Protein AF-C9SQG5-F1 (afdb_monomer_lite)

pLDDT: mean 79.94, std 14.92, range [26.66, 96.31]

Secondary structure (DSSP, 8-state):
-----SEEEEEEESSS--GGG-EEEEEEPPP--STT-EEEEEEEEEE-HHHHHHHH--SSS----PSSEE---EEEEEEEEE-TT-TT--TT-EEEE------STT----TT-HHHHHHHHHHIIIIIS--S--EEEE-GGGHHHHHHHSTTT-SEEEETTTS-HHHHSPTT-BSEEEE--GGGHHHHGGGB-TTT-EEEESSSPPPHHHHHHHH-TTTS-HHHHHHHHHHHHHHHHHTTT---EEEE----TT-HHHHHHHHHHHHTTS----EEEEETT-HHHHHHHHHHHHHT-S--SEEEEE---

Foldseek 3Di:
DPPDDQWAWFFWLQAQDALVRIDTDIDGQDDPPDAQDFDWDFQKFFAFLVQRDVSNDDPVADDPDDPRGGGGQWTKTFTPGHDHNNPVDDGRDIDTGHNPDDPLQDPDDDPFRPLQPVQQVLLCCCLPVNPPAAEEEDAPVCVVVCCVSVNPSHPHYHHVVVDQPLVVQDFQQAQEDEAEDPVCCLSCLRNHNQERHEYEYQDALAQLVVCCQNRNPVNCDPVNNVVSNVSVVVVCVSSPPGNYHYDYDDDDPPPPVVVVVVVVCVVVVSGDFDEDEDEPVCSVVSSVVSVCNNVSHDDRTIYMYRRHD

Sequence (309 aa):
MADIPTTKRALVAPRFCGPRDFEIADRPLPAMTRPGHVLIRVHACALMAGDCVRARGTPIIRLKVDFPMELGGEGAGIIVAIGSGGQEFQEERMLLLKPTNFELEDAASLPGRFSGLGGIAIQMAKNVFGAGKIISTVSTGKMPLVEKFLPGLVDQLVDYQTEDVSKVVPQHSVDFMFNPQMTTLNAGIPLLHPQTGVLVSLAGIPTSKLAKLMLGPKMVPFWLGWIFDLGQCWYSFLLRGTKIQYEFVSGDPGDREALEKTGEMIAMGKIRAIIRTVNLSDAEGVRAECEKVAAIKGGFGRLVVRVVE

InterPro domains:
  IPR011032 GroES-like superfamily [SSF50129] (6-127)
  IPR013154 Alcohol dehydrogenase-like, N-terminal [PF08240] (35-96)
  IPR020843 Enoylreductase domain [SM00829] (18-305)
  IPR036291 NAD(P)-binding domain superfamily [SSF51735] (114-275)
  IPR050700 YIM1 and Zinc-containing Alcohol Dehydrogenase Families [PTHR11695] (116-307)

Structure (mmCIF, N/CA/C/O backbone):
data_AF-C9SQG5-F1
#
_entry.id   AF-C9SQG5-F1
#
loop_
_atom_site.group_PDB
_atom_site.id
_atom_site.type_symbol
_atom_site.label_atom_id
_atom_site.label_alt_id
_atom_site.label_comp_id
_atom_site.label_asym_id
_atom_site.label_entity_id
_atom_site.label_seq_id
_atom_site.pdbx_PDB_ins_code
_atom_site.Cartn_x
_atom_site.Cartn_y
_atom_site.Cartn_z
_atom_site.occupancy
_atom_site.B_iso_or_equiv
_atom_site.auth_seq_id
_atom_site.auth_comp_id
_atom_site.auth_asym_id
_atom_site.auth_atom_id
_atom_site.pdbx_PDB_model_num
ATOM 1 N N . MET A 1 1 ? 9.328 -22.608 -27.454 1.00 49.25 1 MET A N 1
ATOM 2 C CA . MET A 1 1 ? 10.034 -21.583 -26.661 1.00 49.25 1 MET A CA 1
ATOM 3 C C . MET A 1 1 ? 9.832 -20.263 -27.366 1.00 49.25 1 MET A C 1
ATOM 5 O O . MET A 1 1 ? 10.252 -20.144 -28.511 1.00 49.25 1 MET A O 1
ATOM 9 N N . ALA A 1 2 ? 9.093 -19.339 -26.754 1.00 54.38 2 ALA A N 1
ATOM 10 C CA . ALA A 1 2 ? 8.968 -17.986 -27.283 1.00 54.38 2 ALA A CA 1
ATOM 11 C C . ALA A 1 2 ? 10.369 -17.383 -27.465 1.00 54.38 2 ALA A C 1
ATOM 13 O O . ALA A 1 2 ? 11.253 -17.663 -26.659 1.00 54.38 2 ALA A O 1
ATOM 14 N N . ASP A 1 3 ? 10.573 -16.585 -28.510 1.00 74.94 3 ASP A N 1
ATOM 15 C CA . ASP A 1 3 ? 11.827 -15.861 -28.709 1.00 74.94 3 ASP A CA 1
ATOM 16 C C . ASP A 1 3 ? 11.966 -14.823 -27.582 1.00 74.94 3 ASP A C 1
ATOM 18 O O . ASP A 1 3 ? 11.238 -13.825 -27.529 1.00 74.94 3 ASP A O 1
ATOM 22 N N . ILE A 1 4 ? 12.780 -15.142 -26.574 1.00 83.00 4 ILE A N 1
ATOM 23 C CA . ILE A 1 4 ? 12.975 -14.287 -25.403 1.00 83.00 4 ILE A CA 1
ATOM 24 C C . ILE A 1 4 ? 13.998 -13.215 -25.801 1.00 83.00 4 ILE A C 1
ATOM 26 O O . ILE A 1 4 ? 15.123 -13.569 -26.158 1.00 83.00 4 ILE A O 1
ATOM 30 N N . PRO A 1 5 ? 13.653 -11.916 -25.726 1.00 87.00 5 PRO A N 1
ATOM 31 C CA . PRO A 1 5 ? 14.569 -10.852 -26.124 1.00 87.00 5 PRO A CA 1
ATOM 32 C C . PRO A 1 5 ? 15.805 -10.824 -25.221 1.00 87.00 5 PRO A C 1
ATOM 34 O O . PRO A 1 5 ? 15.766 -11.266 -24.080 1.00 87.00 5 PRO A O 1
ATOM 37 N N . THR A 1 6 ? 16.908 -10.251 -25.692 1.00 87.88 6 THR A N 1
ATOM 38 C CA . THR A 1 6 ? 18.133 -10.113 -24.881 1.00 87.88 6 THR A CA 1
ATOM 39 C C . THR A 1 6 ? 18.066 -8.949 -23.885 1.00 87.88 6 THR A C 1
ATOM 41 O O . THR A 1 6 ? 18.821 -8.914 -22.908 1.00 87.88 6 THR A O 1
ATOM 44 N N . THR A 1 7 ? 17.137 -8.013 -24.093 1.00 91.75 7 THR A N 1
ATOM 45 C CA . THR A 1 7 ? 16.919 -6.826 -23.259 1.00 91.75 7 THR A CA 1
ATOM 46 C C . THR A 1 7 ? 15.450 -6.674 -22.852 1.00 91.75 7 THR A C 1
ATOM 48 O O . THR A 1 7 ? 14.544 -7.285 -23.421 1.00 91.75 7 THR A O 1
ATOM 51 N N . LYS A 1 8 ? 15.210 -5.845 -21.834 1.00 91.81 8 LYS A N 1
ATOM 52 C CA . LYS A 1 8 ? 13.893 -5.405 -21.363 1.00 91.81 8 LYS A CA 1
ATOM 53 C C . LYS A 1 8 ? 13.877 -3.891 -21.197 1.00 91.81 8 LYS A C 1
ATOM 55 O O . LYS A 1 8 ? 14.889 -3.310 -20.821 1.00 91.81 8 LYS A O 1
ATOM 60 N N . ARG A 1 9 ? 12.710 -3.271 -21.354 1.00 92.25 9 ARG A N 1
ATOM 61 C CA . ARG A 1 9 ? 12.491 -1.886 -20.915 1.00 92.25 9 ARG A CA 1
ATOM 62 C C . ARG A 1 9 ? 12.078 -1.866 -19.451 1.00 92.25 9 ARG A C 1
ATOM 64 O O . ARG A 1 9 ? 11.216 -2.644 -19.046 1.00 92.25 9 ARG A O 1
ATOM 71 N N . ALA A 1 10 ? 12.670 -0.972 -18.671 1.00 92.75 10 ALA A N 1
ATOM 72 C CA . ALA A 1 10 ? 12.352 -0.800 -17.259 1.00 92.75 10 ALA A CA 1
ATOM 73 C C . ALA A 1 10 ? 12.297 0.682 -16.889 1.00 92.75 10 ALA A C 1
ATOM 75 O O . ALA A 1 10 ? 13.054 1.489 -17.427 1.00 92.75 10 ALA A O 1
ATOM 76 N N . LEU A 1 11 ? 11.428 1.018 -15.934 1.00 94.75 11 LEU A N 1
ATOM 77 C CA . LEU A 1 11 ? 11.513 2.291 -15.230 1.00 94.75 11 LEU A CA 1
ATOM 78 C C . LEU A 1 11 ? 12.674 2.216 -14.236 1.00 94.75 11 LEU A C 1
ATOM 80 O O . LEU A 1 11 ? 12.730 1.305 -13.404 1.00 94.75 11 LEU A O 1
ATOM 84 N N . VAL A 1 12 ? 13.584 3.178 -14.312 1.00 95.12 12 VAL A N 1
ATOM 85 C CA . VAL A 1 12 ? 14.794 3.215 -13.502 1.00 95.12 12 VAL A CA 1
ATOM 86 C C . VAL A 1 12 ? 15.009 4.572 -12.846 1.00 95.12 12 VAL A C 1
ATOM 88 O O . VAL A 1 12 ? 14.640 5.616 -13.380 1.00 95.12 12 VAL A O 1
ATOM 91 N N . ALA A 1 13 ? 15.659 4.556 -11.688 1.00 95.44 13 ALA A N 1
ATOM 92 C CA . ALA A 1 13 ? 16.313 5.724 -11.119 1.00 95.44 13 ALA A CA 1
ATOM 93 C C . ALA A 1 13 ? 17.797 5.690 -11.538 1.00 95.44 13 ALA A C 1
ATOM 95 O O . ALA A 1 13 ? 18.497 4.753 -11.146 1.00 95.44 13 ALA A O 1
ATOM 96 N N . PRO A 1 14 ? 18.309 6.656 -12.324 1.00 95.31 14 PRO A N 1
ATOM 97 C CA . PRO A 1 14 ? 19.697 6.638 -12.808 1.00 95.31 14 PRO A CA 1
ATOM 98 C C . PRO A 1 14 ? 20.729 6.964 -11.717 1.00 95.31 14 PRO A C 1
ATOM 100 O O . PRO A 1 14 ? 21.907 6.649 -11.843 1.00 95.31 14 PRO A O 1
ATOM 103 N N . ARG A 1 15 ? 20.279 7.603 -10.639 1.00 93.94 15 ARG A N 1
ATOM 104 C CA . ARG A 1 15 ? 21.028 7.957 -9.428 1.00 93.94 15 ARG A CA 1
ATOM 105 C C . ARG A 1 15 ? 20.035 8.099 -8.280 1.00 93.94 15 ARG A C 1
ATOM 107 O O . ARG A 1 15 ? 18.826 7.992 -8.498 1.00 93.94 15 ARG A O 1
ATOM 114 N N . PHE A 1 16 ? 20.517 8.422 -7.082 1.00 92.62 16 PHE A N 1
ATOM 115 C CA . PHE A 1 16 ? 19.620 8.896 -6.035 1.00 92.62 16 PHE A CA 1
ATOM 116 C C . PHE A 1 16 ? 18.891 10.159 -6.517 1.00 92.62 16 PHE A C 1
ATOM 118 O O . PHE A 1 16 ? 19.514 11.184 -6.822 1.00 92.62 16 PHE A O 1
ATOM 125 N N . CYS A 1 17 ? 17.575 10.055 -6.687 1.00 92.94 17 CYS A N 1
ATOM 126 C CA . CYS A 1 17 ? 16.752 11.086 -7.302 1.00 92.94 17 CYS A CA 1
ATOM 127 C C . CYS A 1 17 ? 15.267 10.958 -6.938 1.00 92.94 17 CYS A C 1
ATOM 129 O O . CYS A 1 17 ? 14.797 9.947 -6.416 1.00 92.94 17 CYS A O 1
ATOM 131 N N . GLY A 1 18 ? 14.518 12.033 -7.185 1.00 93.56 18 GLY A N 1
ATOM 132 C CA . GLY A 1 18 ? 13.063 12.022 -7.071 1.00 93.56 18 GLY A CA 1
ATOM 133 C C . GLY A 1 18 ? 12.386 11.555 -8.365 1.00 93.56 18 GLY A C 1
ATOM 134 O O . GLY A 1 18 ? 13.041 11.482 -9.402 1.00 93.56 18 GLY A O 1
ATOM 135 N N . PRO A 1 19 ? 11.058 11.333 -8.338 1.00 94.25 19 PRO A N 1
ATOM 136 C CA . PRO A 1 19 ? 10.315 10.831 -9.492 1.00 94.25 19 PRO A CA 1
ATOM 137 C C . PRO A 1 19 ? 10.476 11.600 -10.804 1.00 94.25 19 PRO A C 1
ATOM 139 O O . PRO A 1 19 ? 10.349 10.999 -11.862 1.00 94.25 19 PRO A O 1
ATOM 142 N N . ARG A 1 20 ? 10.776 12.905 -10.755 1.00 94.81 20 ARG A N 1
ATOM 143 C CA . ARG A 1 20 ? 11.011 13.738 -11.949 1.00 94.81 20 ARG A CA 1
ATOM 144 C C . ARG A 1 20 ? 12.158 13.239 -12.822 1.00 94.81 20 ARG A C 1
ATOM 146 O O . ARG A 1 20 ? 12.096 13.388 -14.036 1.00 94.81 20 ARG A O 1
ATOM 153 N N . ASP A 1 21 ? 13.162 12.640 -12.195 1.00 96.06 21 ASP A N 1
ATOM 154 C CA . ASP A 1 21 ? 14.390 12.195 -12.848 1.00 96.06 21 ASP A CA 1
ATOM 155 C C . ASP A 1 21 ? 14.349 10.691 -13.176 1.00 96.06 21 ASP A C 1
ATOM 157 O O . ASP A 1 21 ? 15.371 10.112 -13.532 1.00 96.06 21 ASP A O 1
ATOM 161 N N . PHE A 1 22 ? 13.201 10.019 -13.014 1.00 96.31 22 PHE A N 1
ATOM 162 C CA . PHE A 1 22 ? 13.082 8.614 -13.409 1.00 96.31 22 PHE A CA 1
ATOM 163 C C . PHE A 1 22 ? 13.134 8.487 -14.927 1.00 96.31 22 PHE A C 1
ATOM 165 O O . PHE A 1 22 ? 12.612 9.329 -15.654 1.00 96.31 22 PHE A O 1
ATOM 172 N N . GLU A 1 23 ? 13.730 7.417 -15.425 1.00 96.19 23 GLU A N 1
ATOM 173 C CA . GLU A 1 23 ? 13.938 7.195 -16.853 1.00 96.19 23 GLU A CA 1
ATOM 174 C C . GLU A 1 23 ? 13.390 5.835 -17.259 1.00 96.19 23 GLU A C 1
ATOM 176 O O . GLU A 1 23 ? 13.344 4.907 -16.457 1.00 96.19 23 GLU A O 1
ATOM 181 N N . ILE A 1 24 ? 12.970 5.708 -18.514 1.00 95.25 24 ILE A N 1
ATOM 182 C CA . ILE A 1 24 ? 12.730 4.397 -19.112 1.00 95.25 24 ILE A CA 1
ATOM 183 C C . ILE A 1 24 ? 14.000 4.044 -19.865 1.00 95.25 24 ILE A C 1
ATOM 185 O O . ILE A 1 24 ? 14.403 4.779 -20.764 1.00 95.25 24 ILE A O 1
ATOM 189 N N . ALA A 1 25 ? 14.617 2.930 -19.497 1.00 94.19 25 ALA A N 1
ATOM 190 C CA . ALA A 1 25 ? 15.863 2.482 -20.095 1.00 94.19 25 ALA A CA 1
ATOM 191 C C . ALA A 1 25 ? 15.768 1.019 -20.522 1.00 94.19 25 ALA A C 1
ATOM 193 O O . ALA A 1 25 ? 15.086 0.213 -19.878 1.00 94.19 25 ALA A O 1
ATOM 194 N N . ASP A 1 26 ? 16.498 0.673 -21.580 1.00 93.94 26 ASP A N 1
ATOM 195 C CA . ASP A 1 26 ? 16.779 -0.718 -21.908 1.00 93.94 26 ASP A CA 1
ATOM 196 C C . ASP A 1 26 ? 17.787 -1.291 -20.906 1.00 93.94 26 ASP A C 1
ATOM 198 O O . ASP A 1 26 ? 18.818 -0.692 -20.584 1.00 93.94 26 ASP A O 1
ATOM 202 N N . ARG A 1 27 ? 17.471 -2.471 -20.385 1.00 92.81 27 ARG A N 1
ATOM 203 C CA . ARG A 1 27 ? 18.246 -3.210 -19.391 1.00 92.81 27 ARG A CA 1
ATOM 204 C C . ARG A 1 27 ? 18.468 -4.634 -19.883 1.00 92.81 27 ARG A C 1
ATOM 206 O O . ARG A 1 27 ? 17.595 -5.184 -20.556 1.00 92.81 27 ARG A O 1
ATOM 213 N N . PRO A 1 28 ? 19.604 -5.263 -19.553 1.00 92.38 28 PRO A N 1
ATOM 214 C CA . PRO A 1 28 ? 19.782 -6.679 -19.833 1.00 92.38 28 PRO A CA 1
ATOM 215 C C . PRO A 1 28 ? 18.728 -7.500 -19.083 1.00 92.38 28 PRO A C 1
ATOM 217 O O . PRO A 1 28 ? 18.268 -7.116 -17.999 1.00 92.38 28 PRO A O 1
ATOM 220 N N . LEU A 1 29 ? 18.348 -8.646 -19.645 1.00 89.50 29 LEU A N 1
ATOM 221 C CA . LEU A 1 29 ? 17.554 -9.602 -18.883 1.00 89.50 29 LEU A CA 1
ATOM 222 C C . LEU A 1 29 ? 18.333 -10.118 -17.661 1.00 89.50 29 LEU A C 1
ATOM 224 O O . LEU A 1 29 ? 19.551 -10.302 -17.735 1.00 89.50 29 LEU A O 1
ATOM 228 N N . PRO A 1 30 ? 17.650 -10.375 -16.532 1.00 85.56 30 PRO A N 1
ATOM 229 C CA . PRO A 1 30 ? 18.294 -10.954 -15.364 1.00 85.56 30 PRO A CA 1
ATOM 230 C C . PRO A 1 30 ? 18.764 -12.381 -15.665 1.00 85.56 30 PRO A C 1
ATOM 232 O O . PRO A 1 30 ? 18.018 -13.196 -16.209 1.00 85.56 30 PRO A O 1
ATOM 235 N N . ALA A 1 31 ? 19.996 -12.700 -15.270 1.00 83.31 31 ALA A N 1
ATOM 236 C CA . ALA A 1 31 ? 20.534 -14.045 -15.417 1.00 83.31 31 ALA A CA 1
ATOM 237 C C . ALA A 1 31 ? 19.863 -15.017 -14.426 1.00 83.31 31 ALA A C 1
ATOM 239 O O . ALA A 1 31 ? 19.796 -14.764 -13.219 1.00 83.31 31 ALA A O 1
ATOM 240 N N . MET A 1 32 ? 19.400 -16.167 -14.920 1.00 82.00 32 MET A N 1
ATOM 241 C CA . MET A 1 32 ? 18.856 -17.250 -14.091 1.00 82.00 32 MET A CA 1
ATOM 242 C C . MET A 1 32 ? 20.002 -18.059 -13.465 1.00 82.00 32 MET A C 1
ATOM 244 O O . MET A 1 32 ? 20.346 -19.139 -13.930 1.00 82.00 32 MET A O 1
ATOM 248 N N . THR A 1 33 ? 20.644 -17.502 -12.437 1.00 79.69 33 THR A N 1
ATOM 249 C CA . THR A 1 33 ? 21.875 -18.061 -11.846 1.00 79.69 33 THR A CA 1
ATOM 250 C C . THR A 1 33 ? 21.653 -19.102 -10.751 1.00 79.69 33 THR A C 1
ATOM 252 O O . THR A 1 33 ? 22.597 -19.811 -10.407 1.00 79.69 33 THR A O 1
ATOM 255 N N . ARG A 1 34 ? 20.447 -19.203 -10.176 1.00 77.44 34 ARG A N 1
ATOM 256 C CA . ARG A 1 34 ? 20.156 -20.129 -9.070 1.00 77.44 34 ARG A CA 1
ATOM 257 C C . ARG A 1 34 ? 19.016 -21.085 -9.423 1.00 77.44 34 ARG A C 1
ATOM 259 O O . ARG A 1 34 ? 18.111 -20.692 -10.166 1.00 77.44 34 ARG A O 1
ATOM 266 N N . PRO A 1 35 ? 19.022 -22.306 -8.856 1.00 78.94 35 PRO A N 1
ATOM 267 C CA . PRO A 1 35 ? 17.890 -23.209 -8.973 1.00 78.94 35 PRO A CA 1
ATOM 268 C C . PRO A 1 35 ? 16.594 -22.572 -8.456 1.00 78.94 35 PRO A C 1
ATOM 270 O O . PRO A 1 35 ? 16.611 -21.830 -7.474 1.00 78.94 35 PRO A O 1
ATOM 273 N N . GLY A 1 36 ? 15.476 -22.846 -9.127 1.00 77.06 36 GLY A N 1
ATOM 274 C CA . GLY A 1 36 ? 14.156 -22.305 -8.786 1.00 77.06 36 GLY A CA 1
ATOM 275 C C . GLY A 1 36 ? 13.900 -20.866 -9.251 1.00 77.06 36 GLY A C 1
ATOM 276 O O . GLY A 1 36 ? 12.805 -20.351 -9.035 1.00 77.06 36 GLY A O 1
ATOM 277 N N . HIS A 1 37 ? 14.860 -20.206 -9.911 1.00 83.31 37 HIS A N 1
ATOM 278 C CA . HIS A 1 37 ? 14.583 -18.942 -10.596 1.00 83.31 37 HIS A CA 1
ATOM 279 C C . HIS A 1 37 ? 13.585 -19.155 -11.740 1.00 83.31 37 HIS A C 1
ATOM 281 O O . HIS A 1 37 ? 13.682 -20.121 -12.493 1.00 83.31 37 HIS A O 1
ATOM 287 N N . VAL A 1 38 ? 12.667 -18.208 -11.906 1.00 83.88 38 VAL A N 1
ATOM 288 C CA . VAL A 1 38 ? 11.778 -18.121 -13.067 1.00 83.88 38 VAL A CA 1
ATOM 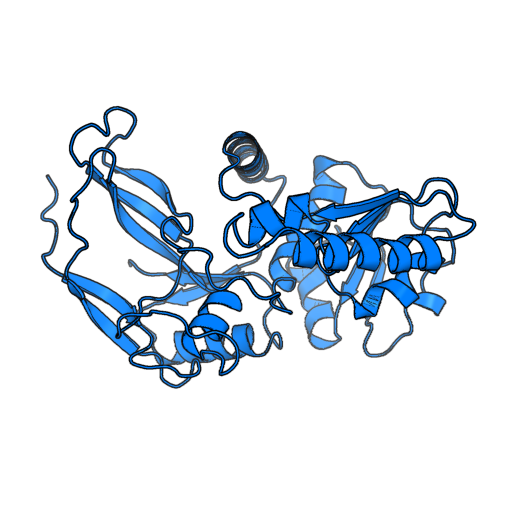289 C C . VAL A 1 38 ? 11.929 -16.750 -13.706 1.00 83.88 38 VAL A C 1
ATOM 291 O O . VAL A 1 38 ? 12.092 -15.743 -13.013 1.00 83.88 38 VAL A O 1
ATOM 294 N N . LEU A 1 39 ? 11.871 -16.707 -15.032 1.00 85.88 39 LEU A N 1
ATOM 295 C CA . LEU A 1 39 ? 11.797 -15.469 -15.787 1.00 85.88 39 LEU A CA 1
ATOM 296 C C . LEU A 1 39 ? 10.333 -15.169 -16.089 1.00 85.88 39 LEU A C 1
ATOM 298 O O . LEU A 1 39 ? 9.620 -15.995 -16.660 1.00 85.88 39 LEU A O 1
ATOM 302 N N . ILE A 1 40 ? 9.893 -13.972 -15.709 1.00 86.94 40 ILE A N 1
ATOM 303 C CA . ILE A 1 40 ? 8.505 -13.540 -15.850 1.00 86.94 40 ILE A CA 1
ATOM 304 C C . ILE A 1 40 ? 8.454 -12.342 -16.791 1.00 86.94 40 ILE A C 1
ATOM 306 O O . ILE A 1 40 ? 9.118 -11.328 -16.566 1.00 86.94 40 ILE A O 1
ATOM 310 N N . ARG A 1 41 ? 7.624 -12.441 -17.830 1.00 87.88 41 ARG A N 1
ATOM 311 C CA . ARG A 1 41 ? 7.226 -11.295 -18.645 1.00 87.88 41 ARG A CA 1
ATOM 312 C C . ARG A 1 41 ? 6.174 -10.521 -17.868 1.00 87.88 41 ARG A C 1
ATOM 314 O O . ARG A 1 41 ? 5.040 -10.969 -17.735 1.00 87.88 41 ARG A O 1
ATOM 321 N N . VAL A 1 42 ? 6.571 -9.382 -17.315 1.00 89.75 42 VAL A N 1
ATOM 322 C CA . VAL A 1 42 ? 5.705 -8.528 -16.495 1.00 89.75 42 VAL A CA 1
ATOM 323 C C . VAL A 1 42 ? 4.726 -7.781 -17.392 1.00 89.75 42 VAL A C 1
ATOM 325 O O . VAL A 1 42 ? 5.159 -7.060 -18.278 1.00 89.75 42 VAL A O 1
ATOM 328 N N . HIS A 1 43 ? 3.423 -7.922 -17.151 1.00 89.75 43 HIS A N 1
ATOM 329 C CA . HIS A 1 43 ? 2.371 -7.181 -17.857 1.00 89.75 43 HIS A CA 1
ATOM 330 C C . HIS A 1 43 ? 1.969 -5.911 -17.106 1.00 89.75 43 HIS A C 1
ATOM 332 O O . HIS A 1 43 ? 1.658 -4.889 -17.716 1.00 89.75 43 HIS A O 1
ATOM 338 N N . ALA A 1 44 ? 1.987 -5.958 -15.775 1.00 89.81 44 ALA A N 1
ATOM 339 C CA . ALA A 1 44 ? 1.646 -4.829 -14.925 1.00 89.81 44 ALA A CA 1
ATOM 340 C C . ALA A 1 44 ? 2.533 -4.807 -13.682 1.00 89.81 44 ALA A C 1
ATOM 342 O O . ALA A 1 44 ? 2.867 -5.854 -13.133 1.00 89.81 44 ALA A O 1
ATOM 343 N N . CYS A 1 45 ? 2.889 -3.615 -13.222 1.00 89.62 45 CYS A N 1
ATOM 344 C CA . CYS A 1 45 ? 3.744 -3.416 -12.063 1.00 89.62 45 CYS A CA 1
ATOM 345 C C . CYS A 1 45 ? 3.169 -2.328 -11.154 1.00 89.62 45 CYS A C 1
ATOM 347 O O . CYS A 1 45 ? 2.725 -1.290 -11.637 1.00 89.62 45 CYS A O 1
ATOM 349 N N . ALA A 1 46 ? 3.143 -2.552 -9.843 1.00 86.62 46 ALA A N 1
ATOM 350 C CA . ALA A 1 46 ? 2.690 -1.559 -8.882 1.00 86.62 46 ALA A CA 1
ATOM 351 C C . ALA A 1 46 ? 3.865 -0.713 -8.380 1.00 86.62 46 ALA A C 1
ATOM 353 O O . ALA A 1 46 ? 4.903 -1.245 -7.990 1.00 86.62 46 ALA A O 1
ATOM 354 N N . LEU A 1 47 ? 3.665 0.606 -8.332 1.00 85.94 47 LEU A N 1
ATOM 355 C CA . LEU A 1 47 ? 4.627 1.545 -7.755 1.00 85.94 47 LEU A CA 1
ATOM 356 C C . LEU A 1 47 ? 4.118 2.090 -6.423 1.00 85.94 47 LEU A C 1
ATOM 358 O O . LEU A 1 47 ? 2.956 2.488 -6.277 1.00 85.94 47 LEU A O 1
ATOM 362 N N . MET A 1 48 ? 5.009 2.106 -5.437 1.00 80.56 48 MET A N 1
ATOM 363 C CA . MET A 1 48 ? 4.723 2.488 -4.063 1.00 80.56 48 MET A CA 1
ATOM 364 C C . MET A 1 48 ? 5.542 3.701 -3.627 1.00 80.56 48 MET A C 1
ATOM 366 O O . MET A 1 48 ? 6.591 4.029 -4.180 1.00 80.56 48 MET A O 1
ATOM 370 N N . ALA A 1 49 ? 5.106 4.325 -2.529 1.00 78.31 49 ALA A N 1
ATOM 371 C CA . ALA A 1 49 ? 5.891 5.361 -1.859 1.00 78.31 49 ALA A CA 1
ATOM 372 C C . ALA A 1 49 ? 7.284 4.845 -1.446 1.00 78.31 49 ALA A C 1
ATOM 374 O O . ALA A 1 49 ? 8.246 5.606 -1.456 1.00 78.31 49 ALA A O 1
ATOM 375 N N . GLY A 1 50 ? 7.405 3.546 -1.140 1.00 76.25 50 GLY A N 1
ATOM 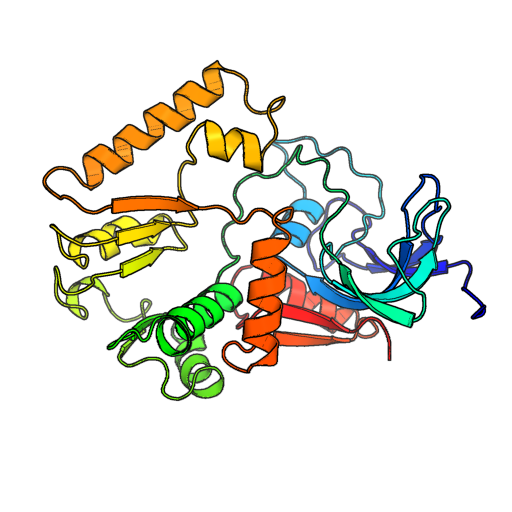376 C CA . GLY A 1 50 ? 8.685 2.926 -0.807 1.00 76.25 50 GLY A CA 1
ATOM 377 C C . GLY A 1 50 ? 9.678 2.874 -1.957 1.00 76.25 50 GLY A C 1
ATOM 378 O O . GLY A 1 50 ? 10.845 3.176 -1.728 1.00 76.25 50 GLY A O 1
ATOM 379 N N . ASP A 1 51 ? 9.227 2.604 -3.184 1.00 82.00 51 ASP A N 1
ATOM 380 C CA . ASP A 1 51 ? 10.092 2.689 -4.365 1.00 82.00 51 ASP A CA 1
ATOM 381 C C . ASP A 1 51 ? 10.651 4.109 -4.516 1.00 82.00 51 ASP A C 1
ATOM 383 O O . ASP A 1 51 ? 11.849 4.296 -4.714 1.00 82.00 51 ASP A O 1
ATOM 387 N N . CYS A 1 52 ? 9.794 5.120 -4.336 1.00 85.88 52 CYS A N 1
ATOM 388 C CA . CYS A 1 52 ? 10.177 6.526 -4.458 1.00 85.88 52 CYS A CA 1
ATOM 389 C C . CYS A 1 52 ? 11.150 6.976 -3.360 1.00 85.88 52 CYS A C 1
ATOM 391 O O . CYS A 1 52 ? 12.048 7.774 -3.624 1.00 85.88 52 CYS A O 1
ATOM 393 N N . VAL A 1 53 ? 10.982 6.491 -2.127 1.00 81.25 53 VAL A N 1
ATOM 394 C CA . VAL A 1 53 ? 11.903 6.818 -1.029 1.00 81.25 53 VAL A CA 1
ATOM 395 C C . VAL A 1 53 ? 13.234 6.096 -1.192 1.00 81.25 53 VAL A C 1
ATOM 397 O O . VAL A 1 53 ? 14.273 6.731 -1.027 1.00 81.25 53 VAL A O 1
ATOM 400 N N . ARG A 1 54 ? 13.227 4.825 -1.612 1.00 81.25 54 ARG A N 1
ATOM 401 C CA . ARG A 1 54 ? 14.459 4.102 -1.952 1.00 81.25 54 ARG A CA 1
ATOM 402 C C . ARG A 1 54 ? 15.219 4.807 -3.074 1.00 81.25 54 ARG A C 1
ATOM 404 O O . ARG A 1 54 ? 16.421 5.011 -2.959 1.00 81.25 54 ARG A O 1
ATOM 411 N N . ALA A 1 55 ? 14.513 5.228 -4.125 1.00 88.56 55 ALA A N 1
ATOM 412 C CA . ALA A 1 55 ? 15.082 5.989 -5.235 1.00 88.56 55 ALA A CA 1
ATOM 413 C C . ALA A 1 55 ? 15.670 7.328 -4.807 1.00 88.56 55 ALA A C 1
ATOM 415 O O . ALA A 1 55 ? 16.713 7.717 -5.317 1.00 88.56 55 ALA A O 1
ATOM 416 N N . ARG A 1 56 ? 15.053 8.011 -3.841 1.00 88.31 56 ARG A N 1
ATOM 417 C CA . ARG A 1 56 ? 15.570 9.277 -3.314 1.00 88.31 56 ARG A CA 1
ATOM 418 C C . ARG A 1 56 ? 16.824 9.097 -2.458 1.00 88.31 56 ARG A C 1
ATOM 420 O O . ARG A 1 56 ? 17.664 9.992 -2.444 1.00 88.31 56 ARG A O 1
ATOM 427 N N . GLY A 1 57 ? 16.943 7.963 -1.771 1.00 80.94 57 GLY A N 1
ATOM 428 C CA . GLY A 1 57 ? 17.993 7.716 -0.787 1.00 80.94 57 GLY A CA 1
ATOM 429 C C . GLY A 1 57 ? 17.785 8.499 0.513 1.00 80.94 57 GLY A C 1
ATOM 430 O O . GLY A 1 57 ? 16.922 9.376 0.620 1.00 80.94 57 GLY A O 1
ATOM 431 N N . THR A 1 58 ? 18.585 8.172 1.527 1.00 70.06 58 THR A N 1
ATOM 432 C CA . THR A 1 58 ? 18.604 8.858 2.825 1.00 70.06 58 THR A CA 1
ATOM 433 C C . THR A 1 58 ? 20.050 9.063 3.283 1.00 70.06 58 THR A C 1
ATOM 435 O O . THR A 1 58 ? 20.886 8.191 3.062 1.00 70.06 58 THR A O 1
ATOM 438 N N . PRO A 1 59 ? 20.384 10.192 3.932 1.00 61.34 59 PRO A N 1
ATOM 439 C CA . PRO A 1 59 ? 21.715 10.388 4.502 1.00 61.34 59 PRO A CA 1
ATOM 440 C C . PRO A 1 59 ? 21.951 9.546 5.768 1.00 61.34 59 PRO A C 1
ATOM 442 O O . PRO A 1 59 ? 23.089 9.434 6.216 1.00 61.34 59 PRO A O 1
ATOM 445 N N . ILE A 1 60 ? 20.890 8.978 6.357 1.00 57.94 60 ILE A N 1
ATOM 446 C CA . ILE A 1 60 ? 20.936 8.250 7.635 1.00 57.94 60 ILE A CA 1
ATOM 447 C C . ILE A 1 60 ? 21.339 6.783 7.430 1.00 57.94 60 ILE A C 1
ATOM 449 O O . ILE A 1 60 ? 22.052 6.225 8.260 1.00 57.94 60 ILE A O 1
ATOM 453 N N . ILE A 1 61 ? 20.906 6.167 6.327 1.00 61.50 61 ILE A N 1
ATOM 454 C CA . ILE A 1 61 ? 21.172 4.761 6.003 1.00 61.50 61 ILE A CA 1
ATOM 455 C C . ILE A 1 61 ? 21.860 4.700 4.640 1.00 61.50 61 ILE A C 1
ATOM 457 O O . ILE A 1 61 ? 21.346 5.207 3.642 1.00 61.50 61 ILE A O 1
ATOM 461 N N . ARG A 1 62 ? 23.060 4.112 4.597 1.00 62.47 62 ARG A N 1
ATOM 462 C CA . ARG A 1 62 ? 23.798 3.921 3.344 1.00 62.47 62 ARG A CA 1
ATOM 463 C C . ARG A 1 62 ? 23.307 2.663 2.637 1.00 62.47 62 ARG A C 1
ATOM 465 O O . ARG A 1 62 ? 23.897 1.599 2.790 1.00 62.47 62 ARG A O 1
ATOM 472 N N . LEU A 1 63 ? 22.283 2.845 1.812 1.00 67.06 63 LEU A N 1
ATOM 473 C CA . LEU A 1 63 ? 21.834 1.869 0.824 1.00 67.06 63 LEU A CA 1
ATOM 474 C C . LEU A 1 63 ? 22.979 1.472 -0.115 1.00 67.06 63 LEU A C 1
ATOM 476 O O . LEU A 1 63 ? 23.492 2.317 -0.854 1.00 67.06 63 LEU A O 1
ATOM 480 N N . LYS A 1 64 ? 23.351 0.188 -0.144 1.00 72.56 64 LYS A N 1
ATOM 481 C CA . LYS A 1 64 ? 24.151 -0.368 -1.245 1.00 72.56 64 LYS A CA 1
ATOM 482 C C . LYS A 1 64 ? 23.227 -0.638 -2.429 1.00 72.56 64 LYS A C 1
ATOM 484 O O . LYS A 1 64 ? 22.487 -1.615 -2.431 1.00 72.56 64 LYS A O 1
ATOM 489 N N . VAL A 1 65 ? 23.241 0.259 -3.411 1.00 77.19 65 VAL A N 1
ATOM 490 C CA . VAL A 1 65 ? 22.390 0.180 -4.605 1.00 77.19 65 VAL A CA 1
ATOM 491 C C . VAL A 1 65 ? 23.246 0.376 -5.845 1.00 77.19 65 VAL A C 1
ATOM 493 O O . VAL A 1 65 ? 23.978 1.361 -5.945 1.00 77.19 65 VAL A O 1
ATOM 496 N N . ASP A 1 66 ? 23.106 -0.541 -6.797 1.00 84.62 66 ASP A N 1
ATOM 497 C CA . ASP A 1 66 ? 23.675 -0.396 -8.130 1.00 84.62 66 ASP A CA 1
ATOM 498 C C . ASP A 1 66 ? 22.747 0.451 -9.005 1.00 84.62 66 ASP A C 1
ATOM 500 O O . ASP A 1 66 ? 21.534 0.223 -9.074 1.00 84.62 66 ASP A O 1
ATOM 504 N N . PHE A 1 67 ? 23.329 1.433 -9.692 1.00 90.31 67 PHE A N 1
ATOM 505 C CA . PHE A 1 67 ? 22.616 2.287 -10.633 1.00 90.31 67 PHE A CA 1
ATOM 506 C C . PHE A 1 67 ? 22.853 1.837 -12.086 1.00 90.31 67 PHE A C 1
ATOM 508 O O . PHE A 1 67 ? 23.945 1.369 -12.415 1.00 90.31 67 PHE A O 1
ATOM 515 N N . PRO A 1 68 ? 21.864 1.994 -12.985 1.00 93.56 68 PRO A N 1
ATOM 516 C CA . PRO A 1 68 ? 20.521 2.514 -12.730 1.00 93.56 68 PRO A CA 1
ATOM 517 C C . PRO A 1 68 ? 19.642 1.485 -11.995 1.00 93.56 68 PRO A C 1
ATOM 519 O O . PRO A 1 68 ? 19.592 0.310 -12.365 1.00 93.56 68 PRO A O 1
ATOM 522 N N . MET A 1 69 ? 18.946 1.940 -10.951 1.00 91.00 69 MET A N 1
ATOM 523 C CA . MET A 1 69 ? 18.122 1.092 -10.091 1.00 91.00 69 MET A CA 1
ATOM 524 C C . MET A 1 69 ? 16.744 0.882 -10.711 1.00 91.00 69 MET A C 1
ATOM 526 O O . MET A 1 69 ? 16.013 1.845 -10.921 1.00 91.00 69 MET A O 1
ATOM 530 N N . GLU A 1 70 ? 16.354 -0.373 -10.922 1.00 90.81 70 GLU A N 1
ATOM 531 C CA . GLU A 1 70 ? 15.010 -0.725 -11.384 1.00 90.81 70 GLU A CA 1
ATOM 532 C C . GLU A 1 70 ? 13.958 -0.522 -10.281 1.00 90.81 70 GLU A C 1
ATOM 534 O O . GLU A 1 70 ? 14.170 -0.855 -9.106 1.00 90.81 70 GLU A O 1
ATOM 539 N N . LEU A 1 71 ? 12.818 0.050 -10.664 1.00 90.06 71 LEU A N 1
ATOM 540 C CA . LEU A 1 71 ? 11.698 0.358 -9.774 1.00 90.06 71 LEU A CA 1
ATOM 541 C C . LEU A 1 71 ? 10.524 -0.593 -10.018 1.00 90.06 71 LEU A C 1
ATOM 543 O O . LEU A 1 71 ? 10.372 -1.123 -11.117 1.00 90.06 71 LEU A O 1
ATOM 547 N N . GLY A 1 72 ? 9.668 -0.759 -9.004 1.00 80.38 72 GLY A N 1
ATOM 548 C CA . GLY A 1 72 ? 8.458 -1.566 -9.129 1.00 80.38 72 GLY A CA 1
ATOM 549 C C . GLY A 1 72 ? 8.667 -3.016 -8.700 1.00 80.38 72 GLY A C 1
ATOM 550 O O . GLY A 1 72 ? 8.727 -3.938 -9.510 1.00 80.38 72 GLY A O 1
ATOM 551 N N . GLY A 1 73 ? 8.784 -3.219 -7.387 1.00 73.56 73 GLY A N 1
ATOM 552 C CA . GLY A 1 73 ? 9.034 -4.540 -6.799 1.00 73.56 73 GLY A CA 1
ATOM 553 C C . GLY A 1 73 ? 7.835 -5.497 -6.789 1.00 73.56 73 GLY A C 1
ATOM 554 O O . GLY A 1 73 ? 8.001 -6.664 -6.452 1.00 73.56 73 GLY A O 1
ATOM 555 N N . GLU A 1 74 ? 6.636 -5.033 -7.137 1.00 80.81 74 GLU A N 1
ATOM 556 C CA . GLU A 1 74 ? 5.403 -5.827 -7.152 1.00 80.81 74 GLU A CA 1
ATOM 557 C C . GLU A 1 74 ? 4.797 -5.822 -8.554 1.00 80.81 74 GLU A C 1
ATOM 559 O O . GLU A 1 74 ? 4.728 -4.775 -9.197 1.00 80.81 74 GLU A O 1
ATOM 564 N N . GLY A 1 75 ? 4.304 -6.958 -9.040 1.00 84.31 75 GLY A N 1
ATOM 565 C CA . GLY A 1 75 ? 3.746 -7.010 -10.390 1.00 84.31 75 GLY A CA 1
ATOM 566 C C . GLY A 1 75 ? 2.941 -8.257 -10.701 1.00 84.31 75 GLY A C 1
ATOM 567 O O . GLY A 1 75 ? 2.740 -9.122 -9.859 1.00 84.31 75 GLY A O 1
ATOM 568 N N . ALA A 1 76 ? 2.465 -8.340 -11.932 1.00 85.06 76 ALA A N 1
ATOM 569 C CA . ALA A 1 76 ? 1.749 -9.481 -12.470 1.00 85.06 76 ALA A CA 1
ATOM 570 C C . ALA A 1 76 ? 2.258 -9.759 -13.883 1.00 85.06 76 ALA A C 1
ATOM 572 O O . ALA A 1 76 ? 2.447 -8.831 -14.676 1.00 85.06 76 ALA A O 1
ATOM 573 N N . GLY A 1 77 ? 2.486 -11.026 -14.204 1.00 86.38 77 GLY A N 1
ATOM 574 C CA . GLY A 1 77 ? 3.017 -11.414 -15.502 1.00 86.38 77 GLY A CA 1
ATOM 575 C C . GLY A 1 77 ? 2.887 -12.898 -15.789 1.00 86.38 77 GLY A C 1
ATOM 576 O O . GLY A 1 77 ? 2.281 -13.620 -15.006 1.00 86.38 77 GLY A O 1
ATOM 577 N N . ILE A 1 78 ? 3.463 -13.343 -16.901 1.00 84.31 78 ILE A N 1
ATOM 578 C CA . ILE A 1 78 ? 3.479 -14.752 -17.312 1.00 84.31 78 ILE A CA 1
ATOM 579 C C . ILE A 1 78 ? 4.890 -15.326 -17.220 1.00 84.31 78 ILE A C 1
ATOM 581 O O . ILE A 1 78 ? 5.866 -14.632 -17.515 1.00 84.31 78 ILE A O 1
ATOM 585 N N . ILE A 1 79 ? 5.012 -16.590 -16.821 1.00 84.75 79 ILE A N 1
ATOM 586 C CA . ILE A 1 79 ? 6.298 -17.296 -16.853 1.00 84.75 79 ILE A CA 1
ATOM 587 C C . ILE A 1 79 ? 6.703 -17.526 -18.308 1.00 84.75 79 ILE A C 1
ATOM 589 O O . ILE A 1 79 ? 5.935 -18.098 -19.080 1.00 84.75 79 ILE A O 1
ATOM 593 N N . VAL A 1 80 ? 7.911 -17.093 -18.669 1.00 85.19 80 VAL A N 1
ATOM 594 C CA . VAL A 1 80 ? 8.481 -17.273 -20.017 1.00 85.19 80 VAL A CA 1
ATOM 595 C C . VAL A 1 80 ? 9.719 -18.160 -20.040 1.00 85.19 80 VAL A C 1
ATOM 597 O O . VAL A 1 80 ? 10.090 -18.627 -21.108 1.00 85.19 80 VAL A O 1
ATOM 600 N N . ALA A 1 81 ? 10.358 -18.386 -18.891 1.00 82.25 81 ALA A N 1
ATOM 601 C CA . ALA A 1 81 ? 11.388 -19.407 -18.743 1.00 82.25 81 ALA A CA 1
ATOM 602 C C . ALA A 1 81 ? 11.473 -19.873 -17.289 1.00 82.25 81 ALA A C 1
ATOM 604 O O . ALA A 1 81 ? 11.215 -19.104 -16.357 1.00 82.25 81 ALA A O 1
ATOM 605 N N . ILE A 1 82 ? 11.879 -21.123 -17.098 1.00 82.06 82 ILE A N 1
ATOM 606 C CA . ILE A 1 82 ? 12.082 -21.735 -15.785 1.00 82.06 82 ILE A CA 1
ATOM 607 C C . ILE A 1 82 ? 13.532 -22.213 -15.707 1.00 82.06 82 ILE A C 1
ATOM 609 O O . ILE A 1 82 ? 14.008 -22.943 -16.574 1.00 82.06 82 ILE A O 1
ATOM 613 N N . GLY A 1 83 ? 14.251 -21.772 -14.676 1.00 78.62 83 GLY A N 1
ATOM 614 C CA . GLY A 1 83 ? 15.600 -22.236 -14.375 1.00 78.62 83 GLY A CA 1
ATOM 615 C C . GLY A 1 83 ? 15.615 -23.677 -13.856 1.00 78.62 83 GLY A C 1
ATOM 616 O O . GLY A 1 83 ? 14.581 -24.296 -13.601 1.00 78.62 83 GLY A O 1
ATOM 617 N N . SER A 1 84 ? 16.808 -24.232 -13.654 1.00 76.19 84 SER A N 1
ATOM 618 C CA . SER A 1 84 ? 16.956 -25.595 -13.133 1.00 76.19 84 SER A CA 1
ATOM 619 C C . SER A 1 84 ? 16.228 -25.777 -11.789 1.00 76.19 84 SER A C 1
ATOM 621 O O . SER A 1 84 ? 16.242 -24.899 -10.933 1.00 76.19 84 SER A O 1
ATOM 623 N N . GLY A 1 85 ? 15.548 -26.910 -11.589 1.00 66.44 85 GLY A N 1
ATOM 624 C CA . GLY A 1 85 ? 14.871 -27.229 -10.320 1.00 66.44 85 GLY A CA 1
ATOM 625 C C . GLY A 1 85 ? 13.519 -26.540 -10.068 1.00 66.44 85 GLY A C 1
ATOM 626 O O . GLY A 1 85 ? 12.911 -26.796 -9.035 1.00 66.44 85 GLY A O 1
ATOM 627 N N . GLY A 1 86 ? 13.001 -25.721 -10.989 1.00 61.31 86 GLY A N 1
ATOM 628 C CA . GLY A 1 86 ? 11.678 -25.087 -10.872 1.00 61.31 86 GLY A CA 1
ATOM 629 C C . GLY A 1 86 ? 10.489 -25.990 -11.237 1.00 61.31 86 GLY A C 1
ATOM 630 O O . GLY A 1 86 ? 9.573 -25.527 -11.906 1.00 61.31 86 GLY A O 1
ATOM 631 N N . GLN A 1 87 ? 10.495 -27.270 -10.841 1.00 57.38 87 GLN A N 1
ATOM 632 C CA . GLN A 1 87 ? 9.496 -28.265 -11.283 1.00 57.38 87 GLN A CA 1
ATOM 633 C C . GLN A 1 87 ? 8.050 -27.970 -10.830 1.00 57.38 87 GLN A C 1
ATOM 635 O O . GLN A 1 87 ? 7.112 -28.539 -11.380 1.00 57.38 87 GLN A O 1
ATOM 640 N N . GLU A 1 88 ? 7.854 -27.072 -9.861 1.00 62.72 88 GLU A N 1
ATOM 641 C CA . GLU A 1 88 ? 6.528 -26.642 -9.387 1.00 62.72 88 GLU A CA 1
ATOM 642 C C . GLU A 1 88 ? 5.876 -25.553 -10.265 1.00 62.72 88 GLU A C 1
ATOM 644 O O . GLU A 1 88 ? 4.691 -25.244 -10.104 1.00 62.72 88 GLU A O 1
ATOM 649 N N . PHE A 1 89 ? 6.628 -24.958 -11.196 1.00 60.25 89 PHE A N 1
ATOM 650 C CA . PHE A 1 89 ? 6.155 -23.895 -12.081 1.00 60.25 89 PHE A CA 1
ATOM 651 C C . PHE A 1 89 ? 5.899 -24.417 -13.500 1.00 60.25 89 PHE A C 1
ATOM 653 O O . PHE A 1 89 ? 6.533 -25.361 -13.960 1.00 60.25 89 PHE A O 1
ATOM 660 N N . GLN A 1 90 ? 4.962 -23.780 -14.206 1.00 58.91 90 GLN A N 1
ATOM 661 C CA . GLN A 1 90 ? 4.641 -24.079 -15.605 1.00 58.91 90 GLN A CA 1
ATOM 662 C C . GLN A 1 90 ? 4.744 -22.798 -16.433 1.00 58.91 90 GLN A C 1
ATOM 664 O O . GLN A 1 90 ? 4.273 -21.746 -15.992 1.00 58.91 90 GLN A O 1
ATOM 669 N N . GLU A 1 91 ? 5.364 -22.882 -17.613 1.00 62.62 91 GLU A N 1
ATOM 670 C CA . GLU A 1 91 ? 5.393 -21.776 -18.578 1.00 62.62 91 GLU A CA 1
ATOM 671 C C . GLU A 1 91 ? 3.966 -21.328 -18.939 1.00 62.62 91 GLU A C 1
ATOM 673 O O . GLU A 1 91 ? 3.008 -22.082 -18.782 1.00 62.62 91 GLU A O 1
ATOM 678 N N . GLU A 1 92 ? 3.818 -20.068 -19.359 1.00 59.09 92 GLU A N 1
ATOM 679 C CA . GLU A 1 92 ? 2.535 -19.435 -19.719 1.00 59.09 92 GLU A CA 1
ATOM 680 C C . GLU A 1 92 ? 1.534 -19.266 -18.559 1.00 59.09 92 GLU A C 1
ATOM 682 O O . GLU A 1 92 ? 0.439 -18.732 -18.740 1.00 59.09 92 GLU A O 1
ATOM 687 N N . ARG A 1 93 ? 1.916 -19.623 -17.327 1.00 52.75 93 ARG A N 1
ATOM 688 C CA . ARG A 1 93 ? 1.096 -19.380 -16.137 1.00 52.75 93 ARG A CA 1
ATOM 689 C C . ARG A 1 93 ? 1.242 -17.943 -15.637 1.00 52.75 93 ARG A C 1
ATOM 691 O O . ARG A 1 93 ? 2.354 -17.423 -15.528 1.00 52.75 93 ARG A O 1
ATOM 698 N N . MET A 1 94 ? 0.115 -17.325 -15.272 1.00 48.69 94 MET A N 1
ATOM 699 C CA . MET A 1 94 ? 0.106 -16.019 -14.614 1.00 48.69 94 MET A CA 1
ATOM 700 C C . MET A 1 94 ? 0.667 -16.131 -13.190 1.00 48.69 94 MET A C 1
ATOM 702 O O . MET A 1 94 ? 0.216 -16.959 -12.398 1.00 48.69 94 MET A O 1
ATOM 706 N N . LEU A 1 95 ? 1.625 -15.271 -12.855 1.00 57.53 95 LEU A N 1
ATOM 707 C CA . LEU A 1 95 ? 2.195 -15.128 -11.522 1.00 57.53 95 LEU A CA 1
ATOM 708 C C . LEU A 1 95 ? 2.067 -13.692 -11.022 1.00 57.53 95 LEU A C 1
ATOM 710 O O . LEU A 1 95 ? 2.294 -12.730 -11.760 1.00 57.53 95 LEU A O 1
ATOM 714 N N . LEU A 1 96 ? 1.767 -13.571 -9.729 1.00 46.94 96 LEU A N 1
ATOM 715 C CA . LEU A 1 96 ? 1.919 -12.333 -8.976 1.00 46.94 96 LEU A CA 1
ATOM 716 C C . LEU A 1 96 ? 3.351 -12.264 -8.438 1.00 46.94 96 LEU A C 1
ATOM 718 O O . LEU A 1 96 ? 3.771 -13.081 -7.618 1.00 46.94 96 LEU A O 1
ATOM 722 N N . LEU A 1 97 ? 4.100 -11.287 -8.936 1.00 48.94 97 LEU A N 1
ATOM 723 C CA . LEU A 1 97 ? 5.425 -10.929 -8.467 1.00 48.94 97 LEU A CA 1
ATOM 724 C C . LEU A 1 97 ? 5.333 -10.214 -7.125 1.00 48.94 97 LEU A C 1
ATOM 726 O O . LEU A 1 97 ? 4.597 -9.239 -6.956 1.00 48.94 97 LEU A O 1
ATOM 730 N N . LYS A 1 98 ? 6.157 -10.692 -6.203 1.00 50.12 98 LYS A N 1
ATOM 731 C CA . LYS A 1 98 ? 6.436 -10.069 -4.915 1.00 50.12 98 LYS A CA 1
ATOM 732 C C . LYS A 1 98 ? 7.829 -9.444 -4.972 1.00 50.12 98 LYS A C 1
ATOM 734 O O . LYS A 1 98 ? 8.655 -9.913 -5.759 1.00 50.12 98 LYS A O 1
ATOM 739 N N . PRO A 1 99 ? 8.150 -8.485 -4.096 1.00 42.44 99 PRO A N 1
ATOM 740 C CA . PRO A 1 99 ? 9.521 -8.030 -3.948 1.00 42.44 99 PRO A CA 1
ATOM 741 C C . PRO A 1 99 ? 10.358 -9.181 -3.373 1.00 42.44 99 PRO A C 1
ATOM 743 O O . PRO A 1 99 ? 10.319 -9.445 -2.177 1.00 42.44 99 PRO A O 1
ATOM 746 N N . THR A 1 100 ? 11.078 -9.907 -4.229 1.00 32.47 100 THR A N 1
ATOM 747 C CA . THR A 1 100 ? 11.869 -11.091 -3.844 1.00 32.47 100 THR A CA 1
ATOM 748 C C . THR A 1 100 ? 13.342 -10.790 -3.564 1.00 32.47 100 THR A C 1
ATOM 750 O O . THR A 1 100 ? 14.020 -11.644 -3.012 1.00 32.47 100 THR A O 1
ATOM 753 N N . ASN A 1 101 ? 13.825 -9.577 -3.859 1.00 27.98 101 ASN A N 1
ATOM 754 C CA . ASN A 1 101 ? 15.210 -9.144 -3.612 1.00 27.98 101 ASN A CA 1
ATOM 755 C C . ASN A 1 101 ? 15.273 -7.730 -3.008 1.00 27.98 101 ASN A C 1
ATOM 757 O O . ASN A 1 101 ? 15.9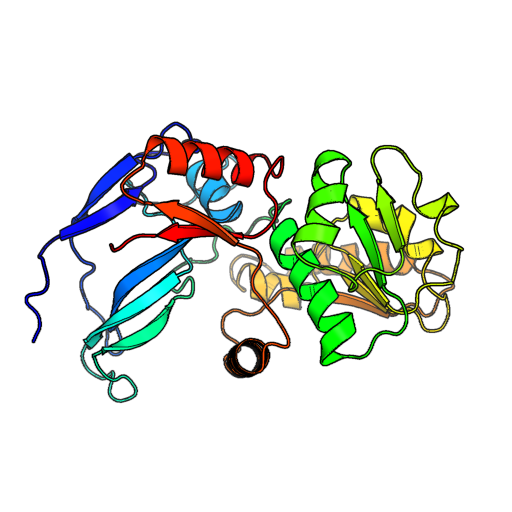50 -6.842 -3.524 1.00 27.98 101 ASN A O 1
ATOM 761 N N . PHE A 1 102 ? 14.549 -7.494 -1.917 1.00 28.39 102 PHE A N 1
ATOM 762 C CA . PHE A 1 102 ? 15.000 -6.489 -0.959 1.00 28.39 102 PHE A CA 1
ATOM 763 C C . PHE A 1 102 ? 15.904 -7.223 0.028 1.00 28.39 102 PHE A C 1
ATOM 765 O O . PHE A 1 102 ? 15.409 -7.957 0.881 1.00 28.39 102 PHE A O 1
ATOM 772 N N . GLU A 1 103 ? 17.224 -7.043 -0.068 1.00 27.44 103 GLU A N 1
ATOM 773 C CA . GLU A 1 103 ? 18.014 -7.110 1.159 1.00 27.44 103 GLU A CA 1
ATOM 774 C C . GLU A 1 103 ? 17.407 -6.027 2.058 1.00 27.44 103 GLU A C 1
ATOM 776 O O . GLU A 1 103 ? 17.453 -4.840 1.741 1.00 27.44 103 GLU A O 1
ATOM 781 N N . LEU A 1 104 ? 16.674 -6.465 3.084 1.00 31.08 104 LEU A N 1
ATOM 782 C CA . LEU A 1 104 ? 15.824 -5.661 3.972 1.00 31.08 104 LEU A CA 1
ATOM 783 C C . LEU A 1 104 ? 16.630 -4.686 4.851 1.00 31.08 104 LEU A C 1
ATOM 785 O O . LEU A 1 104 ? 16.141 -4.273 5.897 1.00 31.08 104 LEU A O 1
ATOM 789 N N . GLU A 1 105 ? 17.831 -4.286 4.420 1.00 26.66 105 GLU A N 1
ATOM 790 C CA . GLU A 1 105 ? 18.739 -3.408 5.161 1.00 26.66 105 GLU A CA 1
ATOM 791 C C . GLU A 1 105 ? 18.181 -1.982 5.374 1.00 26.66 105 GLU A C 1
ATOM 793 O O . GLU A 1 105 ? 18.775 -1.178 6.083 1.00 26.66 105 GLU A O 1
ATOM 798 N N . ASP A 1 106 ? 16.995 -1.666 4.839 1.00 32.34 106 ASP A N 1
ATOM 799 C CA . ASP A 1 106 ? 16.558 -0.280 4.669 1.00 32.34 106 ASP A CA 1
ATOM 800 C C . ASP A 1 106 ? 15.056 -0.014 4.857 1.00 32.34 106 ASP A C 1
ATOM 802 O O . ASP A 1 106 ? 14.521 1.009 4.417 1.00 32.34 106 ASP A O 1
ATOM 806 N N . ALA A 1 107 ? 14.334 -0.900 5.546 1.00 29.88 107 ALA A N 1
ATOM 807 C CA . ALA A 1 107 ? 12.908 -0.706 5.822 1.00 29.88 107 ALA A CA 1
ATOM 808 C C . ALA A 1 107 ? 12.646 0.281 6.985 1.00 29.88 107 ALA A C 1
ATOM 810 O O . ALA A 1 107 ? 12.020 -0.057 7.987 1.00 29.88 107 ALA A O 1
ATOM 811 N N . ALA A 1 108 ? 13.075 1.539 6.844 1.00 28.67 108 ALA A N 1
ATOM 812 C CA . ALA A 1 108 ? 12.575 2.623 7.688 1.00 28.67 108 ALA A CA 1
ATOM 813 C C . ALA A 1 108 ? 11.113 2.941 7.320 1.00 28.67 108 ALA A C 1
ATOM 815 O O . ALA A 1 108 ? 10.740 2.992 6.148 1.00 28.67 108 ALA A O 1
ATOM 816 N N . SER A 1 109 ? 10.273 3.121 8.336 1.00 31.20 109 SER A N 1
ATOM 817 C CA . SER A 1 109 ? 8.836 3.391 8.254 1.00 31.20 109 SER A CA 1
ATOM 818 C C . SER A 1 109 ? 8.480 4.466 7.216 1.00 31.20 109 SER A C 1
ATOM 820 O O . SER A 1 109 ? 8.940 5.602 7.270 1.00 31.20 109 SER A O 1
ATOM 822 N N . LEU A 1 110 ? 7.618 4.105 6.262 1.00 31.06 110 LEU A N 1
ATOM 823 C CA . LEU A 1 110 ? 7.178 4.994 5.186 1.00 31.06 110 LEU A CA 1
ATOM 824 C C . LEU A 1 110 ? 5.738 5.449 5.437 1.00 31.06 110 LEU A C 1
ATOM 826 O O . LEU A 1 110 ? 4.814 4.642 5.276 1.00 31.06 110 LEU A O 1
ATOM 830 N N . PRO A 1 111 ? 5.510 6.727 5.783 1.00 27.61 111 PRO A N 1
ATOM 831 C CA . PRO A 1 111 ? 4.182 7.317 5.732 1.00 27.61 111 PRO A CA 1
ATOM 832 C C . PRO A 1 111 ? 3.631 7.187 4.302 1.00 27.61 111 PRO A C 1
ATOM 834 O O . PRO A 1 111 ? 4.359 7.401 3.338 1.00 27.61 111 PRO A O 1
ATOM 837 N N . GLY A 1 112 ? 2.351 6.833 4.145 1.00 33.25 112 GLY A N 1
ATOM 838 C CA . GLY A 1 112 ? 1.621 7.052 2.889 1.00 33.25 112 GLY A CA 1
ATOM 839 C C . GLY A 1 112 ? 1.172 5.861 2.048 1.00 33.25 112 GLY A C 1
ATOM 840 O O . GLY A 1 112 ? 0.721 6.051 0.920 1.00 33.25 112 GLY A O 1
ATOM 841 N N . ARG A 1 113 ? 1.174 4.642 2.591 1.00 46.72 113 ARG A N 1
ATOM 842 C CA . ARG A 1 113 ? 0.677 3.435 1.892 1.00 46.72 113 ARG A CA 1
ATOM 843 C C . ARG A 1 113 ? -0.858 3.346 1.731 1.00 46.72 113 ARG A C 1
ATOM 845 O O . ARG A 1 113 ? -1.365 2.328 1.268 1.00 46.72 113 ARG A O 1
ATOM 852 N N . PHE A 1 114 ? -1.629 4.365 2.116 1.00 47.88 114 PHE A N 1
ATOM 853 C CA . PHE A 1 114 ? -2.941 4.096 2.720 1.00 47.88 114 PHE A CA 1
ATOM 854 C C . PHE A 1 114 ? -4.194 4.265 1.854 1.00 47.88 114 PHE A C 1
ATOM 856 O O . PHE A 1 114 ? -5.221 3.705 2.225 1.00 47.88 114 PHE A O 1
ATOM 863 N N . SER A 1 115 ? -4.164 4.949 0.701 1.00 54.75 115 SER A N 1
ATOM 864 C CA . SER A 1 115 ? -5.405 5.128 -0.084 1.00 54.75 115 SER A CA 1
ATOM 865 C C . SER A 1 115 ? -5.891 3.844 -0.768 1.00 54.75 115 SER A C 1
ATOM 867 O O . SER A 1 115 ? -7.094 3.650 -0.890 1.00 54.75 115 SER A O 1
ATOM 869 N N . GLY A 1 116 ? -4.986 2.941 -1.163 1.00 66.06 116 GLY A N 1
ATOM 870 C CA . GLY A 1 116 ? -5.361 1.598 -1.625 1.00 66.06 116 GLY A CA 1
ATOM 871 C C . GLY A 1 116 ? -5.784 0.681 -0.475 1.00 66.06 116 GLY A C 1
ATOM 872 O O . GLY A 1 116 ? -6.768 -0.038 -0.585 1.00 66.06 116 GLY A O 1
ATOM 873 N N . LEU A 1 117 ? -5.078 0.748 0.653 1.00 74.19 117 LEU A N 1
ATOM 874 C CA . LEU A 1 117 ? -5.301 -0.154 1.779 1.00 74.19 117 LEU A CA 1
ATOM 875 C C . LEU A 1 117 ? -6.599 0.134 2.540 1.00 74.19 117 LEU A C 1
ATOM 877 O O . LEU A 1 117 ? -7.304 -0.801 2.898 1.00 74.19 117 LEU A O 1
ATOM 881 N N . GLY A 1 118 ? -6.950 1.410 2.735 1.00 75.12 118 GLY A N 1
ATOM 882 C CA . GLY A 1 118 ? -8.207 1.792 3.385 1.00 75.12 118 GLY A CA 1
ATOM 883 C C . GLY A 1 118 ? -9.437 1.301 2.617 1.00 75.12 118 GLY A C 1
ATOM 884 O O . GLY A 1 118 ? -10.371 0.787 3.222 1.00 75.12 118 GLY A O 1
ATOM 885 N N . GLY A 1 119 ? -9.411 1.365 1.281 1.00 80.19 119 GLY A N 1
ATOM 886 C CA . GLY A 1 119 ? -10.504 0.844 0.457 1.00 80.19 119 GLY A CA 1
ATOM 887 C C . GLY A 1 119 ? -10.627 -0.681 0.492 1.00 80.19 119 GLY A C 1
ATOM 888 O O . GLY A 1 119 ? -11.737 -1.206 0.453 1.00 80.19 119 GLY A O 1
ATOM 889 N N . ILE A 1 120 ? -9.511 -1.405 0.611 1.00 85.31 120 ILE A N 1
ATOM 890 C CA . ILE A 1 120 ? -9.530 -2.860 0.829 1.00 85.31 120 ILE A CA 1
ATOM 891 C C . ILE A 1 120 ? -10.047 -3.184 2.235 1.00 85.31 120 ILE A C 1
ATOM 893 O O . ILE A 1 120 ? -10.877 -4.075 2.376 1.00 85.31 120 ILE A O 1
ATOM 897 N N . ALA A 1 121 ? -9.632 -2.435 3.260 1.00 84.25 121 ALA A N 1
ATOM 898 C CA . ALA A 1 121 ? -10.098 -2.625 4.633 1.00 84.25 121 ALA A CA 1
ATOM 899 C C . ALA A 1 121 ? -11.620 -2.430 4.766 1.00 84.25 121 ALA A C 1
ATOM 901 O O . ALA A 1 121 ? -12.279 -3.236 5.416 1.00 84.25 121 ALA A O 1
ATOM 902 N N . ILE A 1 122 ? -12.192 -1.423 4.094 1.00 86.44 122 ILE A N 1
ATOM 903 C CA . ILE A 1 122 ? -13.650 -1.205 4.038 1.00 86.44 122 ILE A CA 1
ATOM 904 C C . ILE A 1 122 ? -14.363 -2.410 3.411 1.00 86.44 122 ILE A C 1
ATOM 906 O O . ILE A 1 122 ? -15.332 -2.919 3.972 1.00 86.44 122 ILE A O 1
ATOM 910 N N . GLN A 1 123 ? -13.860 -2.900 2.275 1.00 88.50 123 GLN A N 1
ATOM 911 C CA . GLN A 1 123 ? -14.434 -4.065 1.596 1.00 88.50 123 GLN A CA 1
ATOM 912 C C . GLN A 1 123 ? -14.330 -5.333 2.447 1.00 88.50 123 GLN A C 1
ATOM 914 O O . GLN A 1 123 ? -15.298 -6.080 2.534 1.00 88.50 123 GLN A O 1
ATOM 919 N N . MET A 1 124 ? -13.203 -5.555 3.126 1.00 87.75 124 MET A N 1
ATOM 920 C CA . MET A 1 124 ? -13.041 -6.661 4.075 1.00 87.75 124 MET A CA 1
ATOM 921 C C . MET A 1 124 ? -14.067 -6.575 5.205 1.00 87.75 124 MET A C 1
ATOM 923 O O . MET A 1 124 ? -14.782 -7.539 5.473 1.00 87.75 124 MET A O 1
ATOM 927 N N . ALA A 1 125 ? -14.174 -5.409 5.842 1.00 84.75 125 ALA A N 1
ATOM 928 C CA . ALA A 1 125 ? -15.089 -5.208 6.954 1.00 84.75 125 ALA A CA 1
ATOM 929 C C . ALA A 1 125 ? -16.544 -5.481 6.540 1.00 84.75 125 ALA A C 1
ATOM 931 O O . ALA A 1 125 ? -17.221 -6.261 7.205 1.00 84.75 125 ALA A O 1
ATOM 932 N N . LYS A 1 126 ? -17.011 -4.917 5.417 1.00 85.56 126 LYS A N 1
ATOM 933 C CA . LYS A 1 126 ? -18.406 -5.065 4.967 1.00 85.56 126 LYS A CA 1
ATOM 934 C C . LYS A 1 126 ? -18.688 -6.431 4.325 1.00 85.56 126 LYS A C 1
ATOM 936 O O . LYS A 1 126 ? -19.623 -7.111 4.729 1.00 85.56 126 LYS A O 1
ATOM 941 N N . ASN A 1 127 ? -17.874 -6.856 3.355 1.00 89.88 127 ASN A N 1
ATOM 942 C CA . ASN A 1 127 ? -18.178 -8.005 2.488 1.00 89.88 127 ASN A CA 1
ATOM 943 C C . ASN A 1 127 ? -17.682 -9.350 3.036 1.00 89.88 127 ASN A C 1
ATOM 945 O O . ASN A 1 127 ? -18.144 -10.400 2.585 1.00 89.88 127 ASN A O 1
ATOM 949 N N . VAL A 1 128 ? -16.706 -9.342 3.951 1.00 86.00 128 VAL A N 1
ATOM 950 C CA . VAL A 1 128 ? -16.110 -10.571 4.505 1.00 86.00 128 VAL A CA 1
ATOM 951 C C . VAL A 1 128 ? -16.524 -10.769 5.956 1.00 86.00 128 VAL A C 1
ATOM 953 O O . VAL A 1 128 ? -16.998 -11.847 6.300 1.00 86.00 128 VAL A O 1
ATOM 956 N N . PHE A 1 129 ? -16.383 -9.736 6.787 1.00 85.19 129 PHE A N 1
ATOM 957 C CA . PHE A 1 129 ? -16.675 -9.824 8.220 1.00 85.19 129 PHE A CA 1
ATOM 958 C C . PHE A 1 129 ? -18.094 -9.384 8.600 1.00 85.19 129 PHE A C 1
ATOM 960 O O . PHE A 1 129 ? -18.493 -9.571 9.746 1.00 85.19 129 PHE A O 1
ATOM 967 N N . GLY A 1 130 ? -18.866 -8.829 7.660 1.00 84.44 130 GLY A N 1
ATOM 968 C CA . GLY A 1 130 ? -20.261 -8.457 7.895 1.00 84.44 130 GLY A CA 1
ATOM 969 C C . GLY A 1 130 ? -20.434 -7.299 8.880 1.00 84.44 130 GLY A C 1
ATOM 970 O O . GLY A 1 130 ? -21.413 -7.264 9.621 1.00 84.44 130 GLY A O 1
ATOM 971 N N . ALA A 1 131 ? -19.487 -6.358 8.916 1.00 81.88 131 ALA A N 1
ATOM 972 C CA . ALA A 1 131 ? -19.567 -5.185 9.777 1.00 81.88 131 ALA A CA 1
ATOM 973 C C . ALA A 1 131 ? -20.866 -4.401 9.517 1.00 81.88 131 ALA A C 1
ATOM 975 O O . ALA A 1 131 ? -21.151 -3.997 8.388 1.00 81.88 131 ALA A O 1
ATOM 976 N N . GLY A 1 132 ? -21.645 -4.164 10.577 1.00 78.62 132 GLY A N 1
ATOM 977 C CA . GLY A 1 132 ? -22.949 -3.506 10.467 1.00 78.62 132 GLY A CA 1
ATOM 978 C C . GLY A 1 132 ? -22.844 -2.059 9.984 1.00 78.62 132 GLY A C 1
ATOM 979 O O . GLY A 1 132 ? -23.543 -1.673 9.048 1.00 78.62 132 GLY A O 1
ATOM 980 N N . LYS A 1 133 ? -21.924 -1.286 10.574 1.00 86.44 133 LYS A N 1
ATOM 981 C CA . LYS A 1 133 ? -21.686 0.126 10.254 1.00 86.44 133 LYS A CA 1
ATOM 982 C C . LYS A 1 133 ? -20.207 0.378 9.964 1.00 86.44 133 LYS A C 1
ATOM 984 O O . LYS A 1 133 ? -19.345 -0.015 10.745 1.00 86.44 133 LYS A O 1
ATOM 989 N N . ILE A 1 134 ? -19.925 1.084 8.875 1.00 86.88 134 ILE A N 1
ATOM 990 C CA . ILE A 1 134 ? -18.591 1.527 8.473 1.00 86.88 134 ILE A CA 1
ATOM 991 C C . ILE A 1 134 ? -18.499 3.044 8.588 1.00 86.88 134 ILE A C 1
ATOM 993 O O . ILE A 1 134 ? -19.251 3.780 7.948 1.00 86.88 134 ILE A O 1
ATOM 997 N N . ILE A 1 135 ? -17.523 3.503 9.369 1.00 86.19 135 ILE A N 1
ATOM 998 C CA . ILE A 1 135 ? -17.134 4.910 9.453 1.00 86.19 135 ILE A CA 1
ATOM 999 C C . ILE A 1 135 ? -15.774 5.054 8.774 1.00 86.19 135 ILE A C 1
ATOM 1001 O O . ILE A 1 135 ? -14.831 4.339 9.114 1.00 86.19 135 ILE A O 1
ATOM 1005 N N . SER A 1 136 ? -15.659 5.962 7.808 1.00 86.81 136 SER A N 1
ATOM 1006 C CA . SER A 1 136 ? -14.397 6.242 7.122 1.00 86.81 136 SER A CA 1
ATOM 1007 C C . SER A 1 136 ? -14.073 7.726 7.167 1.00 86.81 136 SER A C 1
ATOM 1009 O O . SER A 1 136 ? -14.966 8.568 7.097 1.00 86.81 136 SER A O 1
ATOM 1011 N N . THR A 1 137 ? -12.786 8.050 7.266 1.00 83.38 137 THR A N 1
ATOM 1012 C CA . THR A 1 137 ? -12.297 9.426 7.216 1.00 83.38 137 THR A CA 1
ATOM 1013 C C . THR A 1 137 ? -11.430 9.612 5.978 1.00 83.38 137 THR A C 1
ATOM 1015 O O . THR A 1 137 ? -10.540 8.807 5.685 1.00 83.38 137 THR A O 1
ATOM 1018 N N . VAL A 1 138 ? -11.679 10.674 5.217 1.00 81.75 138 VAL A N 1
ATOM 1019 C CA . VAL A 1 138 ? -10.877 11.019 4.037 1.00 81.75 138 VAL A CA 1
ATOM 1020 C C . VAL A 1 138 ? -10.668 12.529 3.954 1.00 81.75 138 VAL A C 1
ATOM 1022 O O . VAL A 1 138 ? -11.317 13.299 4.645 1.00 81.75 138 VAL A O 1
ATOM 1025 N N . SER A 1 139 ? -9.713 12.955 3.129 1.00 81.81 139 SER A N 1
ATOM 1026 C CA . SER A 1 139 ? -9.507 14.373 2.812 1.00 81.81 139 SER A CA 1
ATOM 1027 C C . SER A 1 139 ? -10.598 14.874 1.870 1.00 81.81 139 SER A C 1
ATOM 1029 O O . SER A 1 139 ? -10.983 14.108 0.983 1.00 81.81 139 SER A O 1
ATOM 1031 N N . THR A 1 140 ? -10.948 16.159 1.921 1.00 84.94 140 THR A N 1
ATOM 1032 C CA . THR A 1 140 ? -11.939 16.829 1.058 1.00 84.94 140 THR A CA 1
ATOM 1033 C C . THR A 1 140 ? -11.903 16.373 -0.400 1.00 84.94 140 THR A C 1
ATOM 1035 O O . THR A 1 140 ? -12.892 15.875 -0.933 1.00 84.94 140 THR A O 1
ATOM 1038 N N . GLY A 1 141 ? -10.733 16.424 -1.049 1.00 83.06 141 GLY A N 1
ATOM 1039 C CA . GLY A 1 141 ? -10.594 16.046 -2.465 1.00 83.06 141 GLY A CA 1
ATOM 1040 C C . GLY A 1 141 ? -10.852 14.563 -2.786 1.00 83.06 141 GLY A C 1
ATOM 1041 O O . GLY A 1 141 ? -10.935 14.195 -3.954 1.00 83.06 141 GLY A O 1
ATOM 1042 N N . LYS A 1 142 ? -10.962 13.696 -1.772 1.00 81.31 142 LYS A N 1
ATOM 1043 C CA . LYS A 1 142 ? -11.250 12.258 -1.908 1.00 81.31 142 LYS A CA 1
ATOM 1044 C C . LYS A 1 142 ? -12.696 11.905 -1.568 1.00 81.31 142 LYS A C 1
ATOM 1046 O O . LYS A 1 142 ? -13.088 10.783 -1.877 1.00 81.31 142 LYS A O 1
ATOM 1051 N N . MET A 1 143 ? -13.481 12.820 -0.993 1.00 84.56 143 MET A N 1
ATOM 1052 C CA . MET A 1 143 ? -14.880 12.561 -0.626 1.00 84.56 143 MET A CA 1
ATOM 1053 C C . MET A 1 143 ? -15.695 11.998 -1.810 1.00 84.56 143 MET A C 1
ATOM 1055 O O . MET A 1 143 ? -16.278 10.926 -1.655 1.00 84.56 143 MET A O 1
ATOM 1059 N N . PRO A 1 144 ? -15.645 12.580 -3.031 1.00 88.06 144 PRO A N 1
ATOM 1060 C CA . PRO A 1 144 ? -16.408 12.048 -4.169 1.00 88.06 144 PRO A CA 1
ATOM 1061 C C . PRO A 1 144 ? -15.887 10.698 -4.685 1.00 88.06 144 PRO A C 1
ATOM 1063 O O . PRO A 1 144 ? -16.589 9.970 -5.384 1.00 88.06 144 PRO A O 1
ATOM 1066 N N . LEU A 1 145 ? -14.630 10.359 -4.380 1.00 85.25 145 LEU A N 1
ATOM 1067 C CA . LEU A 1 145 ? -13.999 9.124 -4.843 1.00 85.25 145 LEU A CA 1
ATOM 1068 C C . LEU A 1 145 ? -14.449 7.920 -4.017 1.00 85.25 145 LEU A C 1
ATOM 1070 O O . LEU A 1 145 ? -14.480 6.812 -4.545 1.00 85.25 145 LEU A O 1
ATOM 1074 N N . VAL A 1 146 ? -14.824 8.124 -2.752 1.00 85.50 146 VAL A N 1
ATOM 1075 C CA . VAL A 1 146 ? -15.361 7.042 -1.920 1.00 85.50 146 VAL A CA 1
ATOM 1076 C C . VAL A 1 146 ? -16.653 6.514 -2.525 1.00 85.50 146 VAL A C 1
ATOM 1078 O O . VAL A 1 146 ? -16.724 5.322 -2.788 1.00 85.50 146 VAL A O 1
ATOM 1081 N N . GLU A 1 147 ? -17.606 7.380 -2.865 1.00 87.25 147 GLU A N 1
ATOM 1082 C CA . GLU A 1 147 ? -18.852 6.938 -3.505 1.00 87.25 147 GLU A CA 1
ATOM 1083 C C . GLU A 1 147 ? -18.594 6.287 -4.871 1.00 87.25 147 GLU A C 1
ATOM 1085 O O . GLU A 1 147 ? 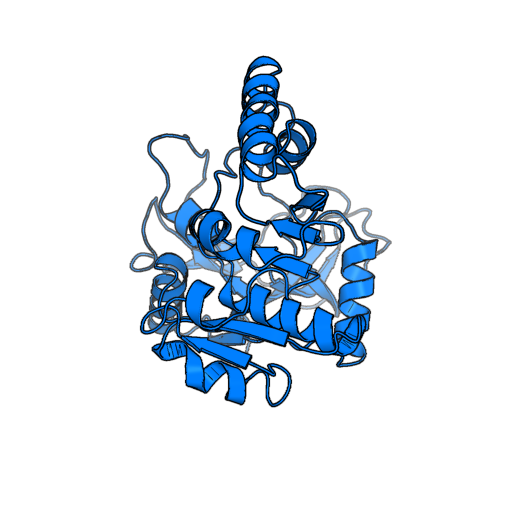-19.155 5.246 -5.196 1.00 87.25 147 GLU A O 1
ATOM 1090 N N . LYS A 1 148 ? -17.665 6.844 -5.659 1.00 87.56 148 LYS A N 1
ATOM 1091 C CA . LYS A 1 148 ? -17.312 6.289 -6.972 1.00 87.56 148 LYS A CA 1
ATOM 1092 C C . LYS A 1 148 ? -16.738 4.869 -6.899 1.00 87.56 148 LYS A C 1
ATOM 1094 O O . LYS A 1 148 ? -17.018 4.056 -7.777 1.00 87.56 148 LYS A O 1
ATOM 1099 N N . PHE A 1 149 ? -15.865 4.594 -5.932 1.00 85.94 149 PHE A N 1
ATOM 1100 C CA . PHE A 1 149 ? -15.086 3.350 -5.888 1.00 85.94 149 PHE A CA 1
ATOM 1101 C C . PHE A 1 149 ? -15.546 2.357 -4.814 1.00 85.94 149 PHE A C 1
ATOM 1103 O O . PHE A 1 149 ? -15.189 1.184 -4.890 1.00 85.94 149 PHE A O 1
ATOM 1110 N N . LEU A 1 150 ? -16.312 2.811 -3.825 1.00 85.94 150 LEU A N 1
ATOM 1111 C CA . LEU A 1 150 ? -16.850 2.030 -2.710 1.00 85.94 150 LEU A CA 1
ATOM 1112 C C . LEU A 1 150 ? -18.351 2.336 -2.508 1.00 85.94 150 LEU A C 1
ATOM 1114 O O . LEU A 1 150 ? -18.760 2.629 -1.380 1.00 85.94 150 LEU A O 1
ATOM 1118 N N . PRO A 1 151 ? -19.172 2.291 -3.577 1.00 90.75 151 PRO A N 1
ATOM 1119 C CA . PRO A 1 151 ? -20.566 2.724 -3.518 1.00 90.75 151 PRO A CA 1
ATOM 1120 C C . PRO A 1 151 ? -21.345 1.919 -2.477 1.00 90.75 151 PRO A C 1
ATOM 1122 O O . PRO A 1 151 ? -21.316 0.686 -2.487 1.00 90.75 151 PRO A O 1
ATOM 1125 N N . GLY A 1 152 ? -22.020 2.618 -1.564 1.00 88.81 152 GLY A N 1
ATOM 1126 C CA . GLY A 1 152 ? -22.855 2.007 -0.524 1.00 88.81 152 GLY A CA 1
ATOM 1127 C C . GLY A 1 152 ? -22.114 1.183 0.540 1.00 88.81 152 GLY A C 1
ATOM 1128 O O . GLY A 1 152 ? -22.764 0.518 1.344 1.00 88.81 152 GLY A O 1
ATOM 1129 N N . LEU A 1 153 ? -20.774 1.195 0.570 1.00 84.12 153 LEU A N 1
ATOM 1130 C CA . LEU A 1 153 ? -19.996 0.443 1.568 1.00 84.12 153 LEU A CA 1
ATOM 1131 C C . LEU A 1 153 ? -19.665 1.254 2.825 1.00 84.12 153 LEU A C 1
ATOM 1133 O O . LEU A 1 153 ? -19.298 0.668 3.842 1.00 84.12 153 LEU A O 1
ATOM 1137 N N . VAL A 1 154 ? -19.754 2.583 2.753 1.00 85.00 154 VAL A N 1
ATOM 1138 C CA . VAL A 1 154 ? -19.441 3.493 3.860 1.00 85.00 154 VAL A CA 1
ATOM 1139 C C . VAL A 1 154 ? -20.728 4.139 4.353 1.00 85.00 154 VAL A C 1
ATOM 1141 O O . VAL A 1 154 ? -21.351 4.908 3.631 1.00 85.00 154 VAL A O 1
ATOM 1144 N N . ASP A 1 155 ? -21.106 3.843 5.595 1.00 84.94 155 ASP A N 1
ATOM 1145 C CA . ASP A 1 155 ? -22.340 4.342 6.206 1.00 84.94 155 ASP A CA 1
ATOM 1146 C C . ASP A 1 155 ? -22.182 5.782 6.733 1.00 84.94 155 ASP A C 1
ATOM 1148 O O . ASP A 1 155 ? -23.137 6.553 6.764 1.00 84.94 155 ASP A O 1
ATOM 1152 N N . GLN A 1 156 ? -20.969 6.161 7.151 1.00 84.62 156 GLN A N 1
ATOM 1153 C CA . GLN A 1 156 ? -20.641 7.518 7.589 1.00 84.62 156 GLN A CA 1
ATOM 1154 C C . GLN A 1 156 ? -19.258 7.919 7.071 1.00 84.62 156 GLN A C 1
ATOM 1156 O O . GLN A 1 156 ? -18.240 7.341 7.460 1.00 84.62 156 GLN A O 1
ATOM 1161 N N . LEU A 1 157 ? -19.219 8.921 6.197 1.00 85.19 157 LEU A N 1
ATOM 1162 C CA . LEU A 1 157 ? -17.987 9.463 5.636 1.00 85.19 157 LEU A CA 1
ATOM 1163 C C . LEU A 1 157 ? -17.695 10.833 6.254 1.00 85.19 157 LEU A C 1
ATOM 1165 O O . LEU A 1 157 ? -18.541 11.720 6.192 1.00 85.19 157 LEU A O 1
ATOM 1169 N N . VAL A 1 158 ? -16.508 11.001 6.834 1.00 83.75 158 VAL A N 1
ATOM 1170 C CA . VAL A 1 158 ? -16.100 12.237 7.521 1.00 83.75 158 VAL A CA 1
ATOM 1171 C C . VAL A 1 158 ? -14.923 12.882 6.792 1.00 83.75 158 VAL A C 1
ATOM 1173 O O . VAL A 1 158 ? -13.907 12.227 6.533 1.00 83.75 158 VAL A O 1
ATOM 1176 N N . ASP A 1 159 ? -15.042 14.177 6.497 1.00 86.12 159 ASP A N 1
ATOM 1177 C CA . ASP A 1 159 ? -13.934 14.979 5.981 1.00 86.12 159 ASP A CA 1
ATOM 1178 C C . ASP A 1 159 ? -13.082 15.509 7.138 1.00 86.12 159 ASP A C 1
ATOM 1180 O O . ASP A 1 159 ? -13.441 16.468 7.822 1.00 86.12 159 ASP A O 1
ATOM 1184 N N . TYR A 1 160 ? -11.917 14.897 7.348 1.00 81.81 160 TYR A N 1
ATOM 1185 C CA . TYR A 1 160 ? -11.043 15.272 8.462 1.00 81.81 160 TYR A CA 1
ATOM 1186 C C . TYR A 1 160 ? -10.370 16.644 8.283 1.00 81.81 160 TYR A C 1
ATOM 1188 O O . TYR A 1 160 ? -9.701 17.115 9.203 1.00 81.81 160 TYR A O 1
ATOM 1196 N N . GLN A 1 161 ? -10.443 17.261 7.096 1.00 84.88 161 GLN A N 1
ATOM 1197 C CA . GLN A 1 161 ? -9.858 18.588 6.864 1.00 84.88 161 GLN A CA 1
ATOM 1198 C C . GLN A 1 161 ? -10.790 19.713 7.308 1.00 84.88 161 GLN A C 1
ATOM 1200 O O . GLN A 1 161 ? -10.315 20.808 7.604 1.00 84.88 161 GLN A O 1
ATOM 1205 N N . THR A 1 162 ? -12.093 19.449 7.340 1.00 88.56 162 THR A N 1
ATOM 1206 C CA . THR A 1 162 ? -13.121 20.439 7.671 1.00 88.56 162 THR A CA 1
ATOM 1207 C C . THR A 1 162 ? -13.770 20.167 9.020 1.00 88.56 162 THR A C 1
ATOM 1209 O O . THR A 1 162 ? -14.243 21.102 9.662 1.00 88.56 162 THR A O 1
ATOM 1212 N N . GLU A 1 163 ? -13.782 18.912 9.467 1.00 84.75 163 GLU A N 1
ATOM 1213 C CA . GLU A 1 163 ? -14.465 18.485 10.684 1.00 84.75 163 GLU A CA 1
ATOM 1214 C C . GLU A 1 163 ? -13.529 17.742 11.640 1.00 84.75 163 GLU A C 1
ATOM 1216 O O . GLU A 1 163 ? -12.614 17.016 11.247 1.00 84.75 163 GLU A O 1
ATOM 1221 N N . ASP A 1 164 ? -13.795 17.901 12.934 1.00 83.06 164 ASP A N 1
ATOM 1222 C CA . ASP A 1 164 ? -13.126 17.139 13.981 1.00 83.06 164 ASP A CA 1
ATOM 1223 C C . ASP A 1 164 ? -13.847 15.802 14.183 1.00 83.06 164 ASP A C 1
ATOM 1225 O O . ASP A 1 164 ? -14.969 15.751 14.696 1.00 83.06 164 ASP A O 1
ATOM 1229 N N . VAL A 1 165 ? -13.177 14.711 13.809 1.00 81.19 165 VAL A N 1
ATOM 1230 C CA . VAL A 1 165 ? -13.706 13.341 13.897 1.00 81.19 165 VAL A CA 1
ATOM 1231 C C . VAL A 1 165 ? -14.199 13.015 15.311 1.00 81.19 165 VAL A C 1
ATOM 1233 O O . VAL A 1 165 ? -15.214 12.337 15.455 1.00 81.19 165 VAL A O 1
ATOM 1236 N N . SER A 1 166 ? -13.536 13.539 16.349 1.00 81.06 166 SER A N 1
ATOM 1237 C CA . SER A 1 166 ? -13.892 13.279 17.750 1.00 81.06 166 SER A CA 1
ATOM 1238 C C . SER A 1 166 ? -15.220 13.907 18.185 1.00 81.06 166 SER A C 1
ATOM 1240 O O . SER A 1 166 ? -15.794 13.500 19.193 1.00 81.06 166 SER A O 1
ATOM 1242 N N . LYS A 1 167 ? -15.715 14.893 17.426 1.00 86.50 167 LYS A N 1
ATOM 1243 C CA . LYS A 1 167 ? -16.997 15.568 17.672 1.00 86.50 167 LYS A CA 1
ATOM 1244 C C . LYS A 1 167 ? -18.135 14.973 16.852 1.00 86.50 167 LYS A C 1
ATOM 1246 O O . LYS A 1 167 ? -19.287 15.064 17.261 1.00 86.50 167 LYS A O 1
ATOM 1251 N N . VAL A 1 168 ? -17.813 14.397 15.694 1.00 86.88 168 VAL A N 1
ATOM 1252 C CA . VAL A 1 168 ? -18.795 13.843 14.749 1.00 86.88 168 VAL A CA 1
ATOM 1253 C C . VAL A 1 168 ? -19.095 12.374 15.037 1.00 86.88 168 VAL A C 1
ATOM 1255 O O . VAL A 1 168 ? -20.228 11.918 14.870 1.00 86.88 168 VAL A O 1
ATOM 1258 N N . VAL A 1 169 ? -18.089 11.618 15.474 1.00 81.88 169 VAL A N 1
ATOM 1259 C CA . VAL A 1 169 ? -18.249 10.219 15.867 1.00 81.88 169 VAL A CA 1
ATOM 1260 C C . VAL A 1 169 ? -18.441 10.160 17.383 1.00 81.88 169 VAL A C 1
ATOM 1262 O O . VAL A 1 169 ? -17.589 10.669 18.113 1.00 81.88 169 VAL A O 1
ATOM 1265 N N . PRO A 1 170 ? -19.527 9.547 17.887 1.00 84.94 170 PRO A N 1
ATOM 1266 C CA . PRO A 1 170 ? -19.737 9.425 19.323 1.00 84.94 170 PRO A CA 1
ATOM 1267 C C . PRO A 1 170 ? -18.600 8.656 20.004 1.00 84.94 170 PRO A C 1
ATOM 1269 O O . PRO A 1 170 ? -18.093 7.664 19.472 1.00 84.94 170 PRO A O 1
ATOM 1272 N N . GLN A 1 171 ? -18.227 9.083 21.207 1.00 88.75 171 GLN A N 1
ATOM 1273 C CA . GLN A 1 171 ? -17.251 8.358 22.018 1.00 88.75 171 GLN A CA 1
ATOM 1274 C C . GLN A 1 171 ? -17.753 6.948 22.342 1.00 88.75 171 GLN A C 1
ATOM 1276 O O . GLN A 1 171 ? -18.956 6.725 22.484 1.00 88.75 171 GLN A O 1
ATOM 1281 N N . HIS A 1 172 ? -16.820 6.003 22.453 1.00 88.06 172 HIS A N 1
ATOM 1282 C CA . HIS A 1 172 ? -17.092 4.603 22.802 1.00 88.06 172 HIS A CA 1
ATOM 1283 C C . HIS A 1 172 ? -18.058 3.855 21.867 1.00 88.06 172 HIS A C 1
ATOM 1285 O O . HIS A 1 172 ? -18.600 2.822 22.251 1.00 88.06 172 HIS A O 1
ATOM 1291 N N . SER A 1 173 ? -18.273 4.359 20.649 1.00 81.31 173 SER A N 1
ATOM 1292 C CA . SER A 1 173 ? -19.215 3.789 19.677 1.00 81.31 173 SER A CA 1
ATOM 1293 C C . SER A 1 173 ? -18.575 2.867 18.636 1.00 81.31 173 SER A C 1
ATOM 1295 O O . SER A 1 173 ? -19.284 2.311 17.800 1.00 81.31 173 SER A O 1
ATOM 1297 N N . VAL A 1 174 ? -17.247 2.718 18.656 1.00 85.38 174 VAL A N 1
ATOM 1298 C CA . VAL A 1 174 ? -16.492 1.932 17.674 1.00 85.38 174 VAL A CA 1
ATOM 1299 C C . VAL A 1 174 ? -15.940 0.663 18.323 1.00 85.38 174 VAL A C 1
ATOM 1301 O O . VAL A 1 174 ? -15.189 0.729 19.293 1.00 85.38 174 VAL A O 1
ATOM 1304 N N . ASP A 1 175 ? -16.257 -0.501 17.762 1.00 82.69 175 ASP A N 1
ATOM 1305 C CA . ASP A 1 175 ? -15.736 -1.787 18.252 1.00 82.69 175 ASP A CA 1
ATOM 1306 C C . ASP A 1 175 ? -14.371 -2.145 17.653 1.00 82.69 175 ASP A C 1
ATOM 1308 O O . ASP A 1 175 ? -13.540 -2.771 18.304 1.00 82.69 175 ASP A O 1
ATOM 1312 N N . PHE A 1 176 ? -14.118 -1.738 16.409 1.00 87.19 176 PHE A N 1
ATOM 1313 C CA . PHE A 1 176 ? -12.893 -2.056 15.683 1.00 87.19 176 PHE A CA 1
ATOM 1314 C C . PHE A 1 176 ? -12.369 -0.827 14.943 1.00 87.19 176 PHE A C 1
ATOM 1316 O O . PHE A 1 176 ? -13.080 -0.225 14.137 1.00 87.19 176 PHE A O 1
ATOM 1323 N N . MET A 1 177 ? -11.105 -0.477 15.178 1.00 85.12 177 MET A N 1
ATOM 1324 C CA . MET A 1 177 ? -10.426 0.619 14.498 1.00 85.12 177 MET A CA 1
ATOM 1325 C C . MET A 1 177 ? -9.194 0.108 13.760 1.00 85.12 177 MET A C 1
ATOM 1327 O O . MET A 1 177 ? -8.265 -0.438 14.353 1.00 85.12 177 MET A O 1
ATOM 1331 N N . PHE A 1 178 ? -9.162 0.379 12.458 1.00 82.44 178 PHE A N 1
ATOM 1332 C CA . PHE A 1 178 ? -7.982 0.196 11.627 1.00 82.44 178 PHE A CA 1
ATOM 1333 C C . PHE A 1 178 ? -7.246 1.527 11.470 1.00 82.44 178 PHE A C 1
ATOM 1335 O O . PHE A 1 178 ? -7.741 2.453 10.824 1.00 82.44 178 PHE A O 1
ATOM 1342 N N . ASN A 1 179 ? -6.063 1.626 12.069 1.00 78.69 179 ASN A N 1
ATOM 1343 C CA . ASN A 1 179 ? -5.303 2.859 12.161 1.00 78.69 179 ASN A CA 1
ATOM 1344 C C . ASN A 1 179 ? -4.045 2.837 11.271 1.00 78.69 179 ASN A C 1
ATOM 1346 O O . ASN A 1 179 ? -3.054 2.177 11.588 1.00 78.69 179 ASN A O 1
ATOM 1350 N N . PRO A 1 180 ? -4.027 3.603 10.173 1.00 69.31 180 PRO A N 1
ATOM 1351 C CA . PRO A 1 180 ? -2.857 3.679 9.313 1.00 69.31 180 PRO A CA 1
ATOM 1352 C C . PRO A 1 180 ? -1.799 4.696 9.764 1.00 69.31 180 PRO A C 1
ATOM 1354 O O . PRO A 1 180 ? -0.701 4.692 9.222 1.00 69.31 180 PRO A O 1
ATOM 1357 N N . GLN A 1 181 ? -2.096 5.623 10.679 1.00 68.88 181 GLN A N 1
ATOM 1358 C CA . GLN A 1 181 ? -1.209 6.759 10.972 1.00 68.88 181 GLN A CA 1
ATOM 1359 C C . GLN A 1 181 ? -1.048 6.975 12.474 1.00 68.88 181 GLN A C 1
ATOM 1361 O O . GLN A 1 181 ? -2.004 6.889 13.234 1.00 68.88 181 GLN A O 1
ATOM 1366 N N . MET A 1 182 ? 0.159 7.310 12.933 1.00 66.62 182 MET A N 1
ATOM 1367 C CA . MET A 1 182 ? 0.368 7.576 14.363 1.00 66.62 182 MET A CA 1
ATOM 1368 C C . MET A 1 182 ? -0.402 8.808 14.856 1.00 66.62 182 MET A C 1
ATOM 1370 O O . MET A 1 182 ? -0.842 8.845 15.999 1.00 66.62 182 MET A O 1
ATOM 1374 N N . THR A 1 183 ? -0.602 9.800 13.990 1.00 69.12 183 THR A N 1
ATOM 1375 C CA . THR A 1 183 ? -1.294 11.057 14.311 1.00 69.12 183 THR A CA 1
ATOM 1376 C C . THR A 1 183 ? -2.779 10.869 14.617 1.00 69.12 183 THR A C 1
ATOM 1378 O O . THR A 1 183 ? -3.353 11.674 15.344 1.00 69.12 183 THR A O 1
ATOM 1381 N N . THR A 1 184 ? -3.403 9.807 14.104 1.00 72.75 184 THR A N 1
ATOM 1382 C CA . THR A 1 184 ? -4.836 9.535 14.281 1.00 72.75 184 THR A CA 1
ATOM 1383 C C . THR A 1 184 ? -5.151 8.713 15.532 1.00 72.75 184 THR A C 1
ATOM 1385 O O . THR A 1 184 ? -6.320 8.586 15.886 1.00 72.75 184 THR A O 1
ATOM 1388 N N . LEU A 1 185 ? -4.136 8.218 16.253 1.00 77.00 185 LEU A N 1
ATOM 1389 C CA . LEU A 1 185 ? -4.328 7.426 17.474 1.00 77.00 185 LEU A CA 1
ATOM 1390 C C . LEU A 1 185 ? -5.033 8.222 18.579 1.00 77.00 185 LEU A C 1
ATOM 1392 O O . LEU A 1 185 ? -6.025 7.754 19.127 1.00 77.00 185 LEU A O 1
ATOM 1396 N N . ASN A 1 186 ? -4.573 9.443 18.865 1.00 81.12 186 ASN A N 1
ATOM 1397 C CA . ASN A 1 186 ? -5.122 10.250 19.962 1.00 81.12 186 ASN A CA 1
ATOM 1398 C C . ASN A 1 186 ? -6.596 10.625 19.747 1.00 81.12 186 ASN A C 1
ATOM 1400 O O . ASN A 1 186 ? -7.358 10.670 20.705 1.00 81.12 186 ASN A O 1
ATOM 1404 N N . ALA A 1 187 ? -6.995 10.882 18.498 1.00 77.62 187 ALA A N 1
ATOM 1405 C CA . ALA A 1 187 ? -8.382 11.187 18.156 1.00 77.62 187 ALA A CA 1
ATOM 1406 C C . ALA A 1 187 ? -9.258 9.924 18.063 1.00 77.62 187 ALA A C 1
ATOM 1408 O O . ALA A 1 187 ? -10.455 9.996 18.316 1.00 77.62 187 ALA A O 1
ATOM 1409 N N . GLY A 1 188 ? -8.674 8.777 17.700 1.00 80.38 188 GLY A N 1
ATOM 1410 C CA . GLY A 1 188 ? -9.399 7.525 17.498 1.00 80.38 188 GLY A CA 1
ATOM 1411 C C . GLY A 1 188 ? -9.627 6.697 18.760 1.00 80.38 188 GLY A C 1
ATOM 1412 O O . GLY A 1 188 ? -10.696 6.116 18.913 1.00 80.38 188 GLY A O 1
ATOM 1413 N N . ILE A 1 189 ? -8.667 6.667 19.692 1.00 87.81 189 ILE A N 1
ATOM 1414 C CA . ILE A 1 189 ? -8.772 5.876 20.933 1.00 87.81 189 ILE A CA 1
ATOM 1415 C C . ILE A 1 189 ? -10.041 6.215 21.741 1.00 87.81 189 ILE A C 1
ATOM 1417 O O . ILE A 1 189 ? -10.727 5.279 22.145 1.00 87.81 189 ILE A O 1
ATOM 1421 N N . PRO A 1 190 ? -10.429 7.491 21.943 1.00 89.69 190 PRO A N 1
ATOM 1422 C CA . PRO A 1 190 ? -11.666 7.821 22.660 1.00 89.69 190 PRO A CA 1
ATOM 1423 C C . PRO A 1 190 ? -12.953 7.332 21.971 1.00 89.69 190 PRO A C 1
ATOM 1425 O O . PRO A 1 190 ? -13.991 7.199 22.618 1.00 89.69 190 PRO A O 1
ATOM 1428 N N . LEU A 1 191 ? -12.906 7.067 20.661 1.00 85.94 191 LEU A N 1
ATOM 1429 C CA . LEU A 1 191 ? -14.047 6.550 19.899 1.00 85.94 191 LEU A CA 1
ATOM 1430 C C . LEU A 1 191 ? -14.256 5.054 20.133 1.00 85.94 191 LEU A C 1
ATOM 1432 O O . LEU A 1 191 ? -15.376 4.567 19.981 1.00 85.94 191 LEU A O 1
ATOM 1436 N N . LEU A 1 192 ? -13.199 4.331 20.512 1.00 84.25 192 LEU A N 1
ATOM 1437 C CA . LEU A 1 192 ? -13.260 2.899 20.760 1.00 84.25 192 LEU A CA 1
ATOM 1438 C C . LEU A 1 192 ? -14.020 2.575 22.045 1.00 84.25 192 LEU A C 1
ATOM 1440 O O . LEU A 1 192 ? -13.907 3.273 23.060 1.00 84.25 192 LEU A O 1
ATOM 1444 N N . HIS A 1 193 ? -14.763 1.471 22.012 1.00 89.56 193 HIS A N 1
ATOM 1445 C CA . HIS A 1 193 ? -15.414 0.937 23.197 1.00 89.56 193 HIS A CA 1
ATOM 1446 C C . HIS A 1 193 ? -14.351 0.485 24.221 1.00 89.56 193 HIS A C 1
ATOM 1448 O O . HIS A 1 193 ? -13.499 -0.349 23.900 1.00 89.56 193 HIS A O 1
ATOM 1454 N N . PRO A 1 194 ? -14.364 0.991 25.467 1.00 92.38 194 PRO A N 1
ATOM 1455 C CA . PRO A 1 194 ? -13.234 0.826 26.373 1.00 92.38 194 PRO A CA 1
ATOM 1456 C C . PRO A 1 194 ? -13.054 -0.605 26.887 1.00 92.38 194 PRO A C 1
ATOM 1458 O O . PRO A 1 194 ? -11.976 -0.930 27.374 1.00 92.38 194 PRO A O 1
ATOM 1461 N N . GLN A 1 195 ? -14.069 -1.471 26.809 1.00 92.88 195 GLN A N 1
ATOM 1462 C CA . GLN A 1 195 ? -13.993 -2.846 27.323 1.00 92.88 195 GLN A CA 1
ATOM 1463 C C . GLN A 1 195 ? -13.818 -3.909 26.234 1.00 92.88 195 GLN A C 1
ATOM 1465 O O . GLN A 1 195 ? -13.346 -5.000 26.545 1.00 92.88 195 GLN A O 1
ATOM 1470 N N . THR A 1 196 ? -14.214 -3.611 24.998 1.00 87.00 196 THR A N 1
ATOM 1471 C CA . THR A 1 196 ? -14.270 -4.588 23.890 1.00 87.00 196 THR A CA 1
ATOM 1472 C C . THR A 1 196 ? -13.560 -4.107 22.633 1.00 87.00 196 THR A C 1
ATOM 1474 O O . THR A 1 196 ? -13.393 -4.892 21.706 1.00 87.00 196 THR A O 1
ATOM 1477 N N . GLY A 1 197 ? -13.146 -2.838 22.594 1.00 81.94 197 GLY A N 1
ATOM 1478 C CA . GLY A 1 197 ? -12.549 -2.225 21.423 1.00 81.94 197 GLY A CA 1
ATOM 1479 C C . GLY A 1 197 ? -11.261 -2.920 20.997 1.00 81.94 197 GLY A C 1
ATOM 1480 O O . GLY A 1 197 ? -10.434 -3.303 21.826 1.00 81.94 197 GLY A O 1
ATOM 1481 N N . VAL A 1 198 ? -11.073 -3.037 19.689 1.00 87.00 198 VAL A N 1
ATOM 1482 C CA . VAL A 1 198 ? -9.857 -3.564 19.072 1.00 87.00 198 VAL A CA 1
ATOM 1483 C C . VAL A 1 198 ? -9.251 -2.484 18.184 1.00 87.00 198 VAL A C 1
ATOM 1485 O O . VAL A 1 198 ? -9.896 -1.957 17.279 1.00 87.00 198 VAL A O 1
ATOM 1488 N N . LEU A 1 199 ? -7.991 -2.154 18.442 1.00 84.44 199 LEU A N 1
ATOM 1489 C CA . LEU A 1 199 ? -7.194 -1.193 17.698 1.00 84.44 199 LEU A CA 1
ATOM 1490 C C . LEU A 1 199 ? -6.079 -1.926 16.956 1.00 84.44 199 LEU A C 1
ATOM 1492 O O . LEU A 1 199 ? -5.073 -2.315 17.548 1.00 84.44 199 LEU A O 1
ATOM 1496 N N . VAL A 1 200 ? -6.236 -2.058 15.642 1.00 84.00 200 VAL A N 1
ATOM 1497 C CA . VAL A 1 200 ? -5.194 -2.593 14.763 1.00 84.00 200 VAL A CA 1
ATOM 1498 C C . VAL A 1 200 ? -4.478 -1.431 14.099 1.00 84.00 200 VAL A C 1
ATOM 1500 O O . VAL A 1 200 ? -5.090 -0.662 13.356 1.00 84.00 200 VAL A O 1
ATOM 1503 N N . SER A 1 201 ? -3.177 -1.296 14.342 1.00 80.44 201 SER A N 1
ATOM 1504 C CA . SER A 1 201 ? -2.366 -0.225 13.771 1.00 80.44 201 SER A CA 1
ATOM 1505 C C . SER A 1 201 ? -1.344 -0.745 12.767 1.00 80.44 201 SER A C 1
ATOM 1507 O O . SER A 1 201 ? -0.689 -1.759 12.987 1.00 80.44 201 SER A O 1
ATOM 1509 N N . LEU A 1 202 ? -1.172 -0.003 11.675 1.00 72.38 202 LEU A N 1
ATOM 1510 C CA . LEU A 1 202 ? -0.091 -0.194 10.700 1.00 72.38 202 LEU A CA 1
ATOM 1511 C C . LEU A 1 202 ? 1.002 0.867 10.808 1.00 72.38 202 LEU A C 1
ATOM 1513 O O . LEU A 1 202 ? 2.033 0.770 10.143 1.00 72.38 202 LEU A O 1
ATOM 1517 N N . ALA A 1 203 ? 0.786 1.890 11.638 1.00 68.50 203 ALA A N 1
ATOM 1518 C CA . ALA A 1 203 ? 1.806 2.865 11.996 1.00 68.50 203 ALA A CA 1
ATOM 1519 C C . ALA A 1 203 ? 1.987 2.906 13.513 1.00 68.50 203 ALA A C 1
ATOM 1521 O O . ALA A 1 203 ? 1.034 3.088 14.269 1.00 68.50 203 ALA A O 1
ATOM 1522 N N . GLY A 1 204 ? 3.224 2.742 13.958 1.00 74.56 204 GLY A N 1
ATOM 1523 C CA . GLY A 1 204 ? 3.543 2.648 15.369 1.00 74.56 204 GLY A CA 1
ATOM 1524 C C . GLY A 1 204 ? 4.967 2.174 15.596 1.00 74.56 204 GLY A C 1
ATOM 1525 O O . GLY A 1 204 ? 5.695 1.862 14.652 1.00 74.56 204 GLY A O 1
ATOM 1526 N N . ILE A 1 205 ? 5.350 2.132 16.866 1.00 81.38 205 ILE A N 1
ATOM 1527 C CA . ILE A 1 205 ? 6.577 1.492 17.314 1.00 81.38 205 ILE A CA 1
ATOM 1528 C C . ILE A 1 205 ? 6.309 -0.021 17.273 1.00 81.38 205 ILE A C 1
ATOM 1530 O O . ILE A 1 205 ? 5.412 -0.476 17.987 1.00 81.38 205 ILE A O 1
ATOM 1534 N N . PRO A 1 206 ? 7.017 -0.807 16.442 1.00 82.06 206 PRO A N 1
ATOM 1535 C CA . PRO A 1 206 ? 6.849 -2.257 16.415 1.00 82.06 206 PRO A CA 1
ATOM 1536 C C . PRO A 1 206 ? 7.330 -2.887 17.726 1.00 82.06 206 PRO A C 1
ATOM 1538 O O . PRO A 1 206 ? 8.161 -2.311 18.423 1.00 82.06 206 PRO A O 1
ATOM 1541 N N . THR A 1 207 ? 6.863 -4.097 18.033 1.00 85.94 207 THR A N 1
ATOM 1542 C CA . THR A 1 207 ? 7.507 -4.946 19.051 1.00 85.94 207 THR A CA 1
ATOM 1543 C C . THR A 1 207 ? 8.874 -5.409 18.555 1.00 85.94 207 THR A C 1
ATOM 1545 O O . THR A 1 207 ? 9.114 -5.458 17.347 1.00 85.94 207 THR A O 1
ATOM 1548 N N . SER A 1 208 ? 9.772 -5.829 19.445 1.00 85.44 208 SER A N 1
ATOM 1549 C CA . SER A 1 208 ? 11.083 -6.353 19.039 1.00 85.44 208 SER A CA 1
ATOM 1550 C C . SER A 1 208 ? 10.982 -7.560 18.096 1.00 85.44 208 SER A C 1
ATOM 1552 O O . SER A 1 208 ? 11.778 -7.685 17.163 1.00 85.44 208 SER A O 1
ATOM 1554 N N . LYS A 1 209 ? 9.976 -8.427 18.285 1.00 85.44 209 LYS A N 1
ATOM 1555 C CA . LYS A 1 209 ? 9.687 -9.561 17.390 1.00 85.44 209 LYS A CA 1
ATOM 1556 C C . LYS A 1 209 ? 9.326 -9.080 15.987 1.00 85.44 209 LYS A C 1
ATOM 1558 O O . LYS A 1 209 ? 9.898 -9.567 15.014 1.00 85.44 209 LYS A O 1
ATOM 1563 N N . LEU A 1 210 ? 8.409 -8.121 15.882 1.00 80.56 210 LEU A N 1
ATOM 1564 C CA . LEU A 1 210 ? 7.986 -7.610 14.584 1.00 80.56 210 LEU A CA 1
ATOM 1565 C C . LEU A 1 210 ? 9.070 -6.752 13.926 1.00 80.56 210 LEU A C 1
ATOM 1567 O O . LEU A 1 210 ? 9.274 -6.853 12.725 1.00 80.56 210 LEU A O 1
ATOM 1571 N N . ALA A 1 211 ? 9.830 -5.978 14.701 1.00 80.31 211 ALA A N 1
ATOM 1572 C CA . ALA A 1 211 ? 10.978 -5.231 14.200 1.00 80.31 211 ALA A CA 1
ATOM 1573 C C . ALA A 1 211 ? 12.012 -6.168 13.563 1.00 80.31 211 ALA A C 1
ATOM 1575 O O . ALA A 1 211 ? 12.496 -5.891 12.472 1.00 80.31 211 ALA A O 1
ATOM 1576 N N . LYS A 1 212 ? 12.305 -7.312 14.196 1.00 80.12 212 LYS A N 1
ATOM 1577 C CA . LYS A 1 212 ? 13.184 -8.345 13.622 1.00 80.12 212 LYS A CA 1
ATOM 1578 C C . LYS A 1 212 ? 12.603 -8.983 12.362 1.00 80.12 212 LYS A C 1
ATOM 1580 O O . LYS A 1 212 ? 13.378 -9.322 11.476 1.00 80.12 212 LYS A O 1
ATOM 1585 N N . LEU A 1 213 ? 11.281 -9.147 12.275 1.00 75.19 213 LEU A N 1
ATOM 1586 C CA . LEU A 1 213 ? 10.625 -9.623 11.053 1.00 75.19 213 LEU A CA 1
ATOM 1587 C C . LEU A 1 213 ? 10.752 -8.593 9.918 1.00 75.19 213 LEU A C 1
ATOM 1589 O O . LEU A 1 213 ? 11.064 -8.958 8.793 1.00 75.19 213 LEU A O 1
ATOM 1593 N N . MET A 1 214 ? 10.548 -7.309 10.223 1.00 69.25 214 MET A N 1
ATOM 1594 C CA . MET A 1 214 ? 10.549 -6.221 9.240 1.00 69.25 214 MET A CA 1
ATOM 1595 C C . MET A 1 214 ? 11.950 -5.795 8.783 1.00 69.25 214 MET A C 1
ATOM 1597 O O . MET A 1 214 ? 12.127 -5.475 7.616 1.00 69.25 214 MET A O 1
ATOM 1601 N N . LEU A 1 215 ? 12.925 -5.742 9.694 1.00 70.62 215 LEU A N 1
ATOM 1602 C CA . LEU A 1 215 ? 14.284 -5.224 9.451 1.00 70.62 215 LEU A CA 1
ATOM 1603 C C . LEU A 1 215 ? 15.338 -6.338 9.375 1.00 70.62 215 LEU A C 1
ATOM 1605 O O . LEU A 1 215 ? 16.485 -6.114 9.009 1.00 70.62 215 LEU A O 1
ATOM 1609 N N . GLY A 1 216 ? 14.976 -7.557 9.765 1.00 71.25 216 GLY A N 1
ATOM 1610 C CA . GLY A 1 216 ? 15.908 -8.664 9.900 1.00 71.25 216 GLY A CA 1
ATOM 1611 C C . GLY A 1 216 ? 16.647 -8.680 11.253 1.00 71.25 216 GLY A C 1
ATOM 1612 O O . GLY A 1 216 ? 16.890 -7.641 11.875 1.00 71.25 216 GLY A O 1
ATOM 1613 N N . PRO A 1 217 ? 17.079 -9.863 11.731 1.00 75.31 217 PRO A N 1
ATOM 1614 C CA . PRO A 1 217 ? 17.714 -9.998 13.045 1.00 75.31 217 PRO A CA 1
ATOM 1615 C C . PRO A 1 217 ? 19.053 -9.263 13.182 1.00 75.31 217 PRO A C 1
ATOM 1617 O O . PRO A 1 217 ? 19.423 -8.875 14.286 1.00 75.31 217 PRO A O 1
ATOM 1620 N N . LYS A 1 218 ? 19.789 -9.078 12.076 1.00 77.38 218 LYS A N 1
ATOM 1621 C CA . LYS A 1 218 ? 21.113 -8.430 12.077 1.00 77.38 218 LYS A CA 1
ATOM 1622 C C . LYS A 1 218 ? 21.030 -6.920 12.306 1.00 77.38 218 LYS A C 1
ATOM 1624 O O . LYS A 1 218 ? 21.903 -6.361 12.959 1.00 77.38 218 LYS A O 1
ATOM 1629 N N . MET A 1 219 ? 19.975 -6.281 11.803 1.00 72.44 219 MET A N 1
ATOM 1630 C CA . MET A 1 219 ? 19.739 -4.846 11.970 1.00 72.44 219 MET A CA 1
ATOM 1631 C C . MET A 1 219 ? 19.115 -4.477 13.314 1.00 72.44 219 MET A C 1
ATOM 1633 O O . MET A 1 219 ? 19.166 -3.316 13.713 1.00 72.44 219 MET A O 1
ATOM 1637 N N . VAL A 1 220 ? 18.512 -5.446 14.008 1.00 79.25 220 VAL A N 1
ATOM 1638 C CA . VAL A 1 220 ? 17.864 -5.239 15.308 1.00 79.25 220 VAL A CA 1
ATOM 1639 C C . VAL A 1 220 ? 18.686 -5.933 16.395 1.00 79.25 220 VAL A C 1
ATOM 1641 O O . VAL A 1 220 ? 18.311 -7.017 16.861 1.00 79.25 220 VAL A O 1
ATOM 1644 N N . PRO A 1 221 ? 19.824 -5.337 16.812 1.00 83.56 221 PRO A N 1
ATOM 1645 C CA . PRO A 1 221 ? 20.608 -5.865 17.917 1.00 83.56 221 PRO A CA 1
ATOM 1646 C C . PRO A 1 221 ? 19.770 -5.875 19.198 1.00 83.56 221 PRO A C 1
ATOM 1648 O O . PRO A 1 221 ? 18.792 -5.137 19.333 1.00 83.56 221 PRO A O 1
ATOM 1651 N N . PHE A 1 222 ? 20.164 -6.707 20.164 1.00 85.50 222 PHE A N 1
ATOM 1652 C CA . PHE A 1 222 ? 19.355 -6.957 21.360 1.00 85.50 222 PHE A CA 1
ATOM 1653 C C . PHE A 1 222 ? 18.941 -5.665 22.092 1.00 85.50 222 PHE A C 1
ATOM 1655 O O . PHE A 1 222 ? 17.789 -5.552 22.496 1.00 85.50 222 PHE A O 1
ATOM 1662 N N . TRP A 1 223 ? 19.835 -4.671 22.200 1.00 86.81 223 TRP A N 1
ATOM 1663 C CA . TRP A 1 223 ? 19.570 -3.384 22.859 1.00 86.81 223 TRP A CA 1
ATOM 1664 C C . TRP A 1 223 ? 18.532 -2.529 22.118 1.00 86.81 223 TRP A C 1
ATOM 1666 O O . TRP A 1 223 ? 17.711 -1.879 22.760 1.00 86.81 223 TRP A O 1
ATOM 1676 N N . LEU A 1 224 ? 18.503 -2.573 20.782 1.00 84.81 224 LEU A N 1
ATOM 1677 C CA . LEU A 1 224 ? 17.479 -1.887 19.991 1.00 84.81 224 LEU A CA 1
ATOM 1678 C C . LEU A 1 224 ? 16.111 -2.565 20.159 1.00 84.81 224 LEU A C 1
ATOM 1680 O O . LEU A 1 224 ? 15.085 -1.891 20.196 1.00 84.81 224 LEU A O 1
ATOM 1684 N N . GLY A 1 225 ? 16.099 -3.889 20.352 1.00 86.81 225 GLY A N 1
ATOM 1685 C CA . GLY A 1 225 ? 14.903 -4.629 20.757 1.00 86.81 225 GLY A CA 1
ATOM 1686 C C . GLY A 1 225 ? 14.284 -4.089 22.051 1.00 86.81 225 GLY A C 1
ATOM 1687 O O . GLY A 1 225 ? 13.080 -3.853 22.089 1.00 86.81 225 GLY A O 1
ATOM 1688 N N . TRP A 1 226 ? 15.102 -3.795 23.068 1.00 89.62 226 TRP A N 1
ATOM 1689 C CA . TRP A 1 226 ? 14.622 -3.182 24.314 1.00 89.62 226 TRP A CA 1
ATOM 1690 C C . TRP A 1 226 ? 13.987 -1.810 24.089 1.00 89.62 226 TRP A C 1
ATOM 1692 O O . TRP A 1 226 ? 12.980 -1.507 24.716 1.00 89.62 226 TRP A O 1
ATOM 1702 N N . ILE A 1 227 ? 14.530 -0.987 23.187 1.00 88.56 227 ILE A N 1
ATOM 1703 C CA . ILE A 1 227 ? 13.946 0.325 22.862 1.00 88.56 227 ILE A CA 1
ATOM 1704 C C . ILE A 1 227 ? 12.550 0.160 22.252 1.00 88.56 227 ILE A C 1
ATOM 1706 O O . ILE A 1 227 ? 11.622 0.862 22.649 1.00 88.56 227 ILE A O 1
ATOM 1710 N N . PHE A 1 228 ? 12.387 -0.781 21.319 1.00 87.81 228 PHE A N 1
ATOM 1711 C CA . PHE A 1 228 ? 11.088 -1.091 20.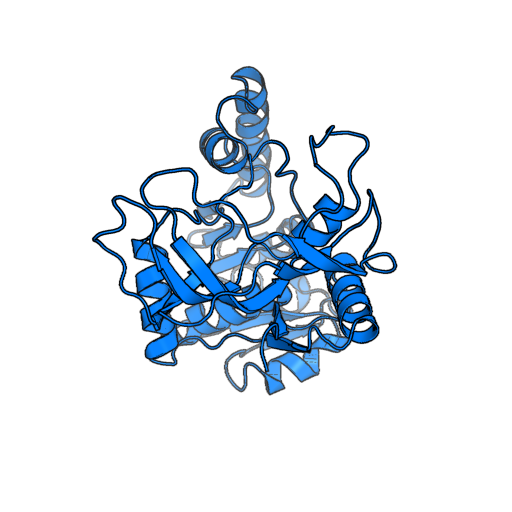718 1.00 87.81 228 PHE A CA 1
ATOM 1712 C C . PHE A 1 228 ? 10.068 -1.578 21.752 1.00 87.81 228 PHE A C 1
ATOM 1714 O O . PHE A 1 228 ? 8.928 -1.106 21.759 1.00 87.81 228 PHE A O 1
ATOM 1721 N N . ASP A 1 229 ? 10.490 -2.465 22.654 1.00 89.06 229 ASP A N 1
ATOM 1722 C CA . ASP A 1 229 ? 9.625 -3.023 23.696 1.00 89.06 229 ASP A CA 1
ATOM 1723 C C . ASP A 1 229 ? 9.286 -1.981 24.780 1.00 89.06 229 ASP A C 1
ATOM 1725 O O . ASP A 1 229 ? 8.136 -1.886 25.202 1.00 89.06 229 ASP A O 1
ATOM 1729 N N . LEU A 1 230 ? 10.227 -1.107 25.158 1.00 90.50 230 LEU A N 1
ATOM 1730 C CA . LEU A 1 230 ? 9.960 0.045 26.032 1.00 90.50 230 LEU A CA 1
ATOM 1731 C C . LEU A 1 230 ? 9.019 1.057 25.374 1.00 90.50 230 LEU A C 1
ATOM 1733 O O . LEU A 1 230 ? 8.171 1.639 26.049 1.00 90.50 230 LEU A O 1
ATOM 1737 N N . GLY A 1 231 ? 9.117 1.239 24.057 1.00 86.88 231 GLY A N 1
ATOM 1738 C CA . GLY A 1 231 ? 8.165 2.040 23.295 1.00 86.88 231 GLY A CA 1
ATOM 1739 C C . GLY A 1 231 ? 6.729 1.522 23.413 1.00 86.88 231 GLY A C 1
ATOM 1740 O O . GLY A 1 231 ? 5.796 2.322 23.372 1.00 86.88 231 GLY A O 1
ATOM 1741 N N . GLN A 1 232 ? 6.531 0.222 23.664 1.00 88.81 232 GLN A N 1
ATOM 1742 C CA . GLN A 1 232 ? 5.194 -0.331 23.905 1.00 88.81 232 GLN A CA 1
ATOM 1743 C C . GLN A 1 232 ? 4.568 0.190 25.202 1.00 88.81 232 GLN A C 1
ATOM 1745 O O . GLN A 1 232 ? 3.347 0.328 25.271 1.00 88.81 232 GLN A O 1
ATOM 1750 N N . CYS A 1 233 ? 5.374 0.567 26.204 1.00 89.19 233 CYS A N 1
ATOM 1751 C CA . CYS A 1 233 ? 4.869 1.175 27.439 1.00 89.19 233 CYS A CA 1
ATOM 1752 C C . CYS A 1 233 ? 4.095 2.468 27.169 1.00 89.19 233 CYS A C 1
ATOM 1754 O O . CYS A 1 233 ? 3.169 2.784 27.914 1.00 89.19 233 CYS A O 1
ATOM 1756 N N . TRP A 1 234 ? 4.428 3.198 26.099 1.00 88.00 234 TRP A N 1
ATOM 1757 C CA . TRP A 1 234 ? 3.659 4.370 25.695 1.00 88.00 234 TRP A CA 1
ATOM 1758 C C . TRP A 1 234 ? 2.229 3.993 25.288 1.00 88.00 234 TRP A C 1
ATOM 1760 O O . TRP A 1 234 ? 1.290 4.644 25.739 1.00 88.00 234 TRP A O 1
ATOM 1770 N N . TYR A 1 235 ? 2.034 2.910 24.529 1.00 87.69 235 TYR A N 1
ATOM 1771 C CA . TYR A 1 235 ? 0.694 2.417 24.185 1.00 87.69 235 TYR A CA 1
ATOM 1772 C C . TYR A 1 235 ? -0.053 1.893 25.409 1.00 87.69 235 TYR A C 1
ATOM 1774 O O . TYR A 1 235 ? -1.216 2.239 25.604 1.00 87.69 235 TYR A O 1
ATOM 1782 N N . SER A 1 236 ? 0.624 1.146 26.286 1.00 88.19 236 SER A N 1
ATOM 1783 C CA . SER A 1 236 ? 0.045 0.700 27.561 1.00 88.19 236 SER A CA 1
ATOM 1784 C C . SER A 1 236 ? -0.402 1.876 28.431 1.00 88.19 236 SER A C 1
ATOM 1786 O O . SER A 1 236 ? -1.428 1.800 29.104 1.00 88.19 236 SER A O 1
ATOM 1788 N N . PHE A 1 237 ? 0.348 2.981 28.410 1.00 90.25 237 PHE A N 1
ATOM 1789 C CA . PHE A 1 237 ? -0.027 4.214 29.090 1.00 90.25 237 PHE A CA 1
ATOM 1790 C C . PHE A 1 237 ? -1.217 4.909 28.414 1.00 90.25 237 PHE A C 1
ATOM 1792 O O . PHE A 1 237 ? -2.155 5.294 29.109 1.00 90.25 237 PHE A O 1
ATOM 1799 N N . LEU A 1 238 ? -1.212 5.038 27.082 1.00 88.12 238 LEU A N 1
ATOM 1800 C CA . LEU A 1 238 ? -2.310 5.647 26.316 1.00 88.12 238 LEU A CA 1
ATOM 1801 C C . LEU A 1 238 ? -3.638 4.904 26.505 1.00 88.12 238 LEU A C 1
ATOM 1803 O O . LEU A 1 238 ? -4.689 5.532 26.559 1.00 88.12 238 LEU A O 1
ATOM 1807 N N . LEU A 1 239 ? -3.586 3.579 26.628 1.00 90.94 239 LEU A N 1
ATOM 1808 C CA . LEU A 1 239 ? -4.756 2.716 26.802 1.00 90.94 239 LEU A CA 1
ATOM 1809 C C . LEU A 1 239 ? -5.052 2.409 28.277 1.00 90.94 239 LEU A C 1
ATOM 1811 O O . LEU A 1 239 ? -5.916 1.580 28.582 1.00 90.94 239 LEU A O 1
ATOM 1815 N N . ARG A 1 240 ? -4.354 3.064 29.213 1.00 92.25 240 ARG A N 1
ATOM 1816 C CA . ARG A 1 240 ? -4.493 2.801 30.647 1.00 92.25 240 ARG A CA 1
ATOM 1817 C C . ARG A 1 240 ? -5.927 3.050 31.107 1.00 92.25 240 ARG A C 1
ATOM 1819 O O . ARG A 1 240 ? -6.501 4.103 30.857 1.00 92.25 240 ARG A O 1
ATOM 1826 N N . GLY A 1 241 ? -6.473 2.090 31.851 1.00 91.94 241 GLY A N 1
ATOM 1827 C CA . GLY A 1 241 ? -7.858 2.139 32.328 1.00 91.94 241 GLY A CA 1
ATOM 1828 C C . GLY A 1 241 ? -8.877 1.589 31.326 1.00 91.94 241 GLY A C 1
ATOM 1829 O O . GLY A 1 241 ? -10.065 1.565 31.631 1.00 91.94 241 GLY A O 1
ATOM 1830 N N . THR A 1 242 ? -8.424 1.097 30.171 1.00 94.00 242 THR A N 1
ATOM 1831 C CA . THR A 1 242 ? -9.252 0.384 29.193 1.00 94.00 242 THR A CA 1
ATOM 1832 C C . THR A 1 242 ? -8.810 -1.077 29.075 1.00 94.00 242 THR A C 1
ATOM 1834 O O . THR A 1 242 ? -7.737 -1.461 29.542 1.00 94.00 242 THR A O 1
ATOM 1837 N N . LYS A 1 243 ? -9.648 -1.904 28.452 1.00 93.62 243 LYS A N 1
ATOM 1838 C CA . LYS A 1 243 ? -9.326 -3.258 27.981 1.00 93.62 243 LYS A CA 1
ATOM 1839 C C . LYS A 1 243 ? -9.238 -3.307 26.453 1.00 93.62 243 LYS A C 1
ATOM 1841 O O . LYS A 1 243 ? -9.446 -4.367 25.867 1.00 93.62 243 LYS A O 1
ATOM 1846 N N . ILE A 1 244 ? -8.969 -2.165 25.816 1.00 90.88 244 ILE A N 1
ATOM 1847 C CA . ILE A 1 244 ? -8.810 -2.096 24.365 1.00 90.88 244 ILE A CA 1
ATOM 1848 C C . ILE A 1 244 ? -7.637 -2.992 23.969 1.00 90.88 244 ILE A C 1
ATOM 1850 O O . ILE A 1 244 ? -6.530 -2.848 24.492 1.00 90.88 244 ILE A O 1
ATOM 1854 N N . GLN A 1 245 ? -7.881 -3.916 23.045 1.00 87.62 245 GLN A N 1
ATOM 1855 C CA . GLN A 1 245 ? -6.825 -4.745 22.480 1.00 87.62 245 GLN A CA 1
ATOM 1856 C C . GLN A 1 245 ? -6.069 -3.925 21.446 1.00 87.62 245 GLN A C 1
ATOM 1858 O O . GLN A 1 245 ? -6.676 -3.380 20.529 1.00 87.62 245 GLN A O 1
ATOM 1863 N N . TYR A 1 246 ? -4.753 -3.828 21.592 1.00 87.56 246 TYR A N 1
ATOM 1864 C CA . TYR A 1 246 ? -3.904 -3.123 20.643 1.00 87.56 246 TYR A CA 1
ATOM 1865 C C . TYR A 1 246 ? -2.955 -4.093 19.967 1.00 87.56 246 TYR A C 1
ATOM 1867 O O . TYR A 1 246 ? -2.208 -4.805 20.638 1.00 87.56 246 TYR A O 1
ATOM 1875 N N . GLU A 1 247 ? -2.954 -4.068 18.640 1.00 83.56 247 GLU A N 1
ATOM 1876 C CA . GLU A 1 247 ? -2.023 -4.848 17.846 1.00 83.56 247 GLU A CA 1
ATOM 1877 C C . GLU A 1 247 ? -1.415 -3.986 16.747 1.00 83.56 247 GLU A C 1
ATOM 1879 O O . GLU A 1 247 ? -2.114 -3.370 15.940 1.00 83.56 247 GLU A O 1
ATOM 1884 N N . PHE A 1 248 ? -0.086 -3.945 16.711 1.00 79.56 248 PHE A N 1
ATOM 1885 C CA . PHE A 1 248 ? 0.639 -3.386 15.584 1.00 79.56 248 PHE A CA 1
ATOM 1886 C C . PHE A 1 248 ? 0.993 -4.520 14.623 1.00 79.56 248 PHE A C 1
ATOM 1888 O O . PHE A 1 248 ? 1.758 -5.420 14.972 1.00 79.56 248 PHE A O 1
ATOM 1895 N N . VAL A 1 249 ? 0.425 -4.472 13.421 1.00 74.81 249 VAL A N 1
ATOM 1896 C CA . VAL A 1 249 ? 0.560 -5.529 12.416 1.00 74.81 249 VAL A CA 1
ATOM 1897 C C . VAL A 1 249 ? 1.401 -5.013 11.256 1.00 74.81 249 VAL A C 1
ATOM 1899 O O . VAL A 1 249 ? 1.255 -3.879 10.806 1.00 74.81 249 VAL A O 1
ATOM 1902 N N . SER A 1 250 ? 2.272 -5.865 10.728 1.00 70.31 250 SER A N 1
ATOM 1903 C CA . SER A 1 250 ? 2.858 -5.682 9.403 1.00 70.31 250 SER A CA 1
ATOM 1904 C C . SER A 1 250 ? 2.594 -6.942 8.598 1.00 70.31 250 SER A C 1
ATOM 1906 O O . SER A 1 250 ? 2.738 -8.044 9.120 1.00 70.31 250 SER A O 1
ATOM 1908 N N . GLY A 1 251 ? 2.208 -6.777 7.334 1.00 68.06 251 GLY A N 1
ATOM 1909 C CA . GLY A 1 251 ? 2.026 -7.912 6.435 1.00 68.06 251 GLY A CA 1
ATOM 1910 C C . GLY A 1 251 ? 3.340 -8.661 6.220 1.00 68.06 251 GLY A C 1
ATOM 1911 O O . GLY A 1 251 ? 4.390 -8.027 6.080 1.00 68.06 251 GLY A O 1
ATOM 1912 N N . ASP A 1 252 ? 3.262 -9.989 6.175 1.00 68.94 252 ASP A N 1
ATOM 1913 C CA . ASP A 1 252 ? 4.362 -10.862 5.780 1.00 68.94 252 ASP A CA 1
ATOM 1914 C C . ASP A 1 252 ? 4.195 -11.242 4.297 1.00 68.94 252 ASP A C 1
ATOM 1916 O O . ASP A 1 252 ? 3.269 -11.979 3.950 1.00 68.94 252 ASP A O 1
ATOM 1920 N N . PRO A 1 253 ? 5.054 -10.753 3.384 1.00 63.88 253 PRO A N 1
ATOM 1921 C CA . PRO A 1 253 ? 4.980 -11.137 1.975 1.00 63.88 253 PRO A CA 1
ATOM 1922 C C . PRO A 1 253 ? 5.282 -12.632 1.744 1.00 63.88 253 PRO A C 1
ATOM 1924 O O . PRO A 1 253 ? 4.949 -13.170 0.679 1.00 63.88 253 PRO A O 1
ATOM 1927 N N . GLY A 1 254 ? 5.911 -13.305 2.711 1.00 66.31 254 GLY A N 1
ATOM 1928 C CA . GLY A 1 254 ? 6.207 -14.734 2.705 1.00 66.31 254 GLY A CA 1
ATOM 1929 C C . GLY A 1 254 ? 5.013 -15.625 3.044 1.00 66.31 254 GLY A C 1
ATOM 1930 O O . GLY A 1 254 ? 5.043 -16.806 2.701 1.00 66.31 254 GLY A O 1
ATOM 1931 N N . ASP A 1 255 ? 3.944 -15.078 3.628 1.00 75.31 255 ASP A N 1
ATOM 1932 C CA . ASP A 1 255 ? 2.757 -15.850 3.995 1.00 75.31 255 ASP A CA 1
ATOM 1933 C C . ASP A 1 255 ? 1.937 -16.220 2.750 1.00 75.31 255 ASP A C 1
ATOM 1935 O O . ASP A 1 255 ? 1.133 -15.449 2.215 1.00 75.31 255 ASP A O 1
ATOM 1939 N N . ARG A 1 256 ? 2.190 -17.429 2.244 1.00 80.31 256 ARG A N 1
ATOM 1940 C CA . ARG A 1 256 ? 1.508 -17.975 1.072 1.00 80.31 256 ARG A CA 1
ATOM 1941 C C . ARG A 1 256 ? 0.016 -18.186 1.325 1.00 80.31 256 ARG A C 1
ATOM 1943 O O . ARG A 1 256 ? -0.775 -17.860 0.444 1.00 80.31 256 ARG A O 1
ATOM 1950 N N . GLU A 1 257 ? -0.358 -18.687 2.498 1.00 85.06 257 GLU A N 1
ATOM 1951 C CA . GLU A 1 257 ? -1.750 -19.004 2.827 1.00 85.06 257 GLU A CA 1
ATOM 1952 C C . GLU A 1 257 ? -2.605 -17.730 2.856 1.00 85.06 257 GLU A C 1
ATOM 1954 O O . GLU A 1 257 ? -3.685 -17.684 2.263 1.00 85.06 257 GLU A O 1
ATOM 1959 N N . ALA A 1 258 ? -2.102 -16.658 3.477 1.00 81.38 258 ALA A N 1
ATOM 1960 C CA . ALA A 1 258 ? -2.793 -15.370 3.504 1.00 81.38 258 ALA A CA 1
ATOM 1961 C C . ALA A 1 258 ? -3.003 -14.792 2.095 1.00 81.38 258 ALA A C 1
ATOM 1963 O O . ALA A 1 258 ? -4.056 -14.216 1.796 1.00 81.38 258 ALA A O 1
ATOM 1964 N N . LEU A 1 259 ? -2.020 -14.954 1.209 1.00 83.31 259 LEU A N 1
ATOM 1965 C CA . LEU A 1 259 ? -2.104 -14.468 -0.166 1.00 83.31 259 LEU A CA 1
ATOM 1966 C C . LEU A 1 259 ? -3.056 -15.294 -1.029 1.00 83.31 259 LEU A C 1
ATOM 1968 O O . LEU A 1 259 ? -3.800 -14.709 -1.814 1.00 83.31 259 LEU A O 1
ATOM 1972 N N . GLU A 1 260 ? -3.075 -16.618 -0.869 1.00 86.19 260 GLU A N 1
ATOM 1973 C CA . GLU A 1 260 ? -4.024 -17.498 -1.561 1.00 86.19 260 GLU A CA 1
ATOM 1974 C C . GLU A 1 260 ? -5.464 -17.173 -1.146 1.00 86.19 260 GLU A C 1
ATOM 1976 O O . GLU A 1 260 ? -6.289 -16.878 -2.013 1.00 86.19 260 GLU A O 1
ATOM 1981 N N . LYS A 1 261 ? -5.738 -17.051 0.161 1.00 88.62 261 LYS A N 1
ATOM 1982 C CA . LYS A 1 261 ? -7.046 -16.592 0.670 1.00 88.62 261 LYS A CA 1
ATOM 1983 C C . LYS A 1 261 ? -7.429 -15.220 0.120 1.00 88.62 261 LYS A C 1
ATOM 1985 O O . LYS A 1 261 ? -8.583 -14.979 -0.231 1.00 88.62 261 LYS A O 1
ATOM 1990 N N . THR A 1 262 ? -6.467 -14.302 0.022 1.00 86.50 262 THR A N 1
ATOM 1991 C CA . THR A 1 262 ? -6.708 -12.981 -0.577 1.00 86.50 262 THR A CA 1
ATOM 1992 C C . THR A 1 262 ? -7.076 -13.096 -2.056 1.00 86.50 262 THR A C 1
ATOM 1994 O O . THR A 1 262 ? -8.018 -12.442 -2.504 1.00 86.50 262 THR A O 1
ATOM 1997 N N . GLY A 1 263 ? -6.388 -13.960 -2.806 1.00 87.81 263 GLY A N 1
ATOM 1998 C CA . GLY A 1 263 ? -6.709 -14.272 -4.198 1.00 87.81 263 GLY A CA 1
ATOM 1999 C C . GLY A 1 263 ? -8.121 -14.833 -4.366 1.00 87.81 263 GLY A C 1
ATOM 2000 O O . GLY A 1 263 ? -8.858 -14.367 -5.232 1.00 87.81 263 GLY A O 1
ATOM 2001 N N . GLU A 1 264 ? -8.540 -15.755 -3.500 1.00 90.50 264 GLU A N 1
ATOM 2002 C CA . GLU A 1 264 ? -9.903 -16.301 -3.489 1.00 90.50 264 GLU A CA 1
ATOM 2003 C C . GLU A 1 264 ? -10.953 -15.219 -3.215 1.00 90.50 264 GLU A C 1
ATOM 2005 O O . GLU A 1 264 ? -11.972 -15.150 -3.900 1.00 90.50 264 GLU A O 1
ATOM 2010 N N . MET A 1 265 ? -10.707 -14.323 -2.254 1.00 91.06 265 MET A N 1
ATOM 2011 C CA . MET A 1 265 ? -11.615 -13.208 -1.958 1.00 91.06 265 MET A CA 1
ATOM 2012 C C . MET A 1 265 ? -11.756 -12.236 -3.135 1.00 91.06 265 MET A C 1
ATOM 2014 O O . MET A 1 265 ? -12.854 -11.724 -3.380 1.00 91.06 265 MET A O 1
ATOM 2018 N N . ILE A 1 266 ? -10.675 -12.009 -3.885 1.00 91.00 266 ILE A N 1
ATOM 2019 C CA . ILE A 1 266 ? -10.705 -11.227 -5.126 1.00 91.00 266 ILE A CA 1
ATOM 2020 C C . ILE A 1 266 ? -11.479 -11.981 -6.216 1.00 91.00 266 ILE A C 1
ATOM 2022 O O . ILE A 1 266 ? -12.344 -11.390 -6.861 1.00 91.00 266 ILE A O 1
ATOM 2026 N N . ALA A 1 267 ? -11.226 -13.281 -6.393 1.00 90.06 267 ALA A N 1
ATOM 2027 C CA . ALA A 1 267 ? -11.899 -14.117 -7.390 1.00 90.06 267 ALA A CA 1
ATOM 2028 C C . ALA A 1 267 ? -13.413 -14.228 -7.139 1.00 90.06 267 ALA A C 1
ATOM 2030 O O . ALA A 1 267 ? -14.205 -14.157 -8.075 1.00 90.06 267 ALA A O 1
ATOM 2031 N N . MET A 1 268 ? -13.826 -14.311 -5.872 1.00 92.31 268 MET A N 1
ATOM 2032 C CA . MET A 1 268 ? -15.232 -14.262 -5.455 1.00 92.31 268 MET A CA 1
ATOM 2033 C C . MET A 1 268 ? -15.860 -12.865 -5.593 1.00 92.31 268 MET A C 1
ATOM 2035 O O . MET A 1 268 ? -17.041 -12.689 -5.303 1.00 92.31 268 MET A O 1
ATOM 2039 N N . GLY A 1 269 ? -15.085 -11.845 -5.973 1.00 91.75 269 GLY A N 1
ATOM 2040 C CA . GLY A 1 269 ? -15.556 -10.469 -6.106 1.00 91.75 269 GLY A CA 1
ATOM 2041 C C . GLY A 1 269 ? -15.858 -9.767 -4.780 1.00 91.75 269 GLY A C 1
ATOM 2042 O O . GLY A 1 269 ? -16.401 -8.663 -4.809 1.00 91.75 269 GLY A O 1
ATOM 2043 N N . LYS A 1 270 ? -15.493 -10.362 -3.632 1.00 91.44 270 LYS A N 1
ATOM 2044 C CA . LYS A 1 270 ? -15.664 -9.755 -2.298 1.00 91.44 270 LYS A CA 1
ATOM 2045 C C . LYS A 1 270 ? -14.750 -8.549 -2.100 1.00 91.44 270 LYS A C 1
ATOM 2047 O O . LYS A 1 270 ? -15.087 -7.640 -1.343 1.00 91.44 270 LYS A O 1
ATOM 2052 N N . ILE A 1 271 ? -13.605 -8.544 -2.780 1.00 89.94 271 ILE A N 1
ATOM 2053 C CA . ILE A 1 271 ? -12.620 -7.467 -2.746 1.00 89.94 271 ILE A CA 1
ATOM 2054 C C . ILE A 1 271 ? -12.257 -7.082 -4.177 1.00 89.94 271 ILE A C 1
ATOM 2056 O O . ILE A 1 271 ? -11.932 -7.932 -5.003 1.00 89.94 271 ILE A O 1
ATOM 2060 N N . ARG A 1 272 ? -12.250 -5.783 -4.462 1.00 89.06 272 ARG A N 1
ATOM 2061 C CA . ARG A 1 272 ? -11.807 -5.200 -5.726 1.00 89.06 272 ARG A CA 1
ATOM 2062 C C . ARG A 1 272 ? -10.691 -4.201 -5.473 1.00 89.06 272 ARG A C 1
ATOM 2064 O O . ARG A 1 272 ? -10.788 -3.326 -4.609 1.00 89.06 272 ARG A O 1
ATOM 2071 N N . ALA A 1 273 ? -9.621 -4.333 -6.250 1.00 84.88 273 ALA A N 1
ATOM 2072 C CA . ALA A 1 273 ? -8.513 -3.397 -6.204 1.00 84.88 273 ALA A CA 1
ATOM 2073 C C . ALA A 1 273 ? -8.942 -2.042 -6.782 1.00 84.88 273 ALA A C 1
ATOM 2075 O O . ALA A 1 273 ? -9.401 -1.949 -7.918 1.00 84.88 273 ALA A O 1
ATOM 2076 N N . ILE A 1 274 ? -8.747 -0.980 -6.004 1.00 85.38 274 ILE A N 1
ATOM 2077 C CA . ILE A 1 274 ? -8.903 0.394 -6.477 1.00 85.38 274 ILE A CA 1
ATOM 2078 C C . ILE A 1 274 ? -7.559 0.808 -7.065 1.00 85.38 274 ILE A C 1
ATOM 2080 O O . ILE A 1 274 ? -6.589 0.984 -6.322 1.00 85.38 274 ILE A O 1
ATOM 2084 N N . ILE A 1 275 ? -7.491 0.938 -8.388 1.00 87.00 275 ILE A N 1
ATOM 2085 C CA . ILE A 1 275 ? -6.239 1.187 -9.106 1.00 87.00 275 ILE A CA 1
ATOM 2086 C C . ILE A 1 275 ? -6.323 2.432 -9.987 1.00 87.00 275 ILE A C 1
ATOM 2088 O O . ILE A 1 275 ? -7.371 2.766 -10.535 1.00 87.00 275 ILE A O 1
ATOM 2092 N N . ARG A 1 276 ? -5.181 3.095 -10.144 1.00 88.69 276 ARG A N 1
ATOM 2093 C CA . ARG A 1 276 ? -4.909 4.059 -11.209 1.00 88.69 276 ARG A CA 1
ATOM 2094 C C . ARG A 1 276 ? -3.897 3.430 -12.140 1.00 88.69 276 ARG A C 1
ATOM 2096 O O . ARG A 1 276 ? -2.941 2.822 -11.662 1.00 88.69 276 ARG A O 1
ATOM 2103 N N . THR A 1 277 ? -4.106 3.577 -13.439 1.00 91.69 277 THR A N 1
ATOM 2104 C CA . THR A 1 277 ? -3.231 2.971 -14.436 1.00 91.69 277 THR A CA 1
ATOM 2105 C C . THR A 1 277 ? -2.555 4.017 -15.296 1.00 91.69 277 THR A C 1
ATOM 2107 O O . THR A 1 277 ? -3.204 4.974 -15.707 1.00 91.69 277 THR A O 1
ATOM 2110 N N . VAL A 1 278 ? -1.288 3.783 -15.610 1.00 94.25 278 VAL A N 1
ATOM 2111 C CA . VAL A 1 278 ? -0.517 4.540 -16.601 1.00 94.25 278 VAL A CA 1
ATOM 2112 C C . VAL A 1 278 ? 0.284 3.554 -17.446 1.00 94.25 278 VAL A C 1
ATOM 2114 O O . VAL A 1 278 ? 0.684 2.502 -16.946 1.00 94.25 278 VAL A O 1
ATOM 2117 N N . ASN A 1 279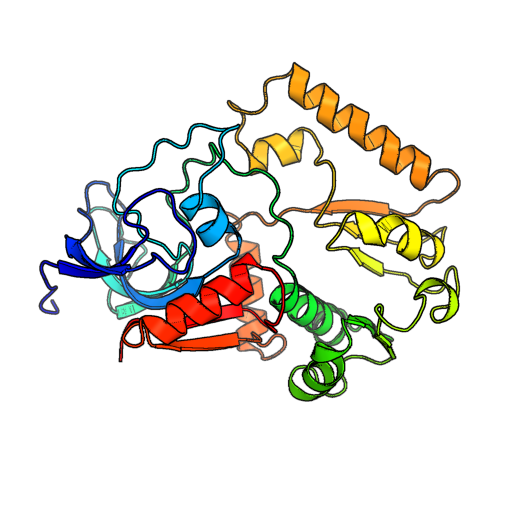 ? 0.482 3.846 -18.725 1.00 95.00 279 ASN A N 1
ATOM 2118 C CA . ASN A 1 279 ? 1.291 2.997 -19.593 1.00 95.00 279 ASN A CA 1
ATOM 2119 C C . ASN A 1 279 ? 2.774 3.298 -19.383 1.00 95.00 279 ASN A C 1
ATOM 2121 O O . ASN A 1 279 ? 3.154 4.457 -19.254 1.00 95.00 279 ASN A O 1
ATOM 2125 N N . LEU A 1 280 ? 3.623 2.267 -19.384 1.00 94.00 280 LEU A N 1
ATOM 2126 C CA . LEU A 1 280 ? 5.068 2.442 -19.249 1.00 94.00 280 LEU A CA 1
ATOM 2127 C C . LEU A 1 280 ? 5.629 3.298 -20.385 1.00 94.00 280 LEU A C 1
ATOM 2129 O O . LEU A 1 280 ? 6.583 4.016 -20.154 1.00 94.00 280 LEU A O 1
ATOM 2133 N N . SER A 1 281 ? 5.042 3.248 -21.584 1.00 91.62 281 SER A N 1
ATOM 2134 C CA . SER A 1 281 ? 5.438 4.085 -22.724 1.00 91.62 281 SER A CA 1
ATOM 2135 C C . SER A 1 281 ? 5.268 5.589 -22.477 1.00 91.62 281 SER A C 1
ATOM 2137 O O . SER A 1 281 ? 5.971 6.381 -23.100 1.00 91.62 281 SER A O 1
ATOM 2139 N N . ASP A 1 282 ? 4.384 5.985 -21.559 1.00 94.62 282 ASP A N 1
ATOM 2140 C CA . ASP A 1 282 ? 4.158 7.375 -21.168 1.00 94.62 282 ASP A CA 1
ATOM 2141 C C . ASP A 1 282 ? 5.074 7.761 -19.995 1.00 94.62 282 ASP A C 1
ATOM 2143 O O . ASP A 1 282 ? 4.688 7.742 -18.823 1.00 94.62 282 ASP A O 1
ATOM 2147 N N . ALA A 1 283 ? 6.325 8.101 -20.316 1.00 92.69 283 ALA A N 1
ATOM 2148 C CA . ALA A 1 283 ? 7.331 8.470 -19.321 1.00 92.69 283 ALA A CA 1
ATOM 2149 C C . ALA A 1 283 ? 6.883 9.647 -18.440 1.00 92.69 283 ALA A C 1
ATOM 2151 O O . ALA A 1 283 ? 7.090 9.629 -17.226 1.00 92.69 283 ALA A O 1
ATOM 2152 N N . GLU A 1 284 ? 6.273 10.673 -19.035 1.00 95.19 284 GLU A N 1
ATOM 2153 C CA . GLU A 1 284 ? 5.825 11.863 -18.309 1.00 95.19 284 GLU A CA 1
ATOM 2154 C C . GLU A 1 284 ? 4.669 11.534 -17.365 1.00 95.19 284 GLU A C 1
ATOM 2156 O O . GLU A 1 284 ? 4.716 11.906 -16.188 1.00 95.19 284 GLU A O 1
ATOM 2161 N N . GLY A 1 285 ? 3.683 10.761 -17.828 1.00 94.44 285 GLY A N 1
ATOM 2162 C CA . GLY A 1 285 ? 2.583 10.282 -16.996 1.00 94.44 285 GLY A CA 1
ATOM 2163 C C . GLY A 1 285 ? 3.061 9.406 -15.839 1.00 94.44 285 GLY A C 1
ATOM 2164 O O . GLY A 1 285 ? 2.614 9.584 -14.702 1.00 94.44 285 GLY A O 1
ATOM 2165 N N . VAL A 1 286 ? 4.012 8.496 -16.087 1.00 94.06 286 VAL A N 1
ATOM 2166 C CA . VAL A 1 286 ? 4.605 7.647 -15.040 1.00 94.06 286 VAL A CA 1
ATOM 2167 C C . VAL A 1 286 ? 5.294 8.503 -13.980 1.00 94.06 286 VAL A C 1
ATOM 2169 O O . VAL A 1 286 ? 5.061 8.292 -12.787 1.00 94.06 286 VAL A O 1
ATOM 2172 N N . ARG A 1 287 ? 6.096 9.498 -14.381 1.00 95.00 287 ARG A N 1
ATOM 2173 C CA . ARG A 1 287 ? 6.753 10.428 -13.446 1.00 95.00 287 ARG A CA 1
ATOM 2174 C C . ARG A 1 287 ? 5.724 11.209 -12.634 1.00 95.00 287 ARG A C 1
ATOM 2176 O O . ARG A 1 287 ? 5.824 11.239 -11.408 1.00 95.00 287 ARG A O 1
ATOM 2183 N N . ALA A 1 288 ? 4.708 11.772 -13.288 1.00 93.06 288 ALA A N 1
ATOM 2184 C CA . ALA A 1 288 ? 3.663 12.563 -12.640 1.00 93.06 288 ALA A CA 1
ATOM 2185 C C . ALA A 1 288 ? 2.853 11.746 -11.617 1.00 93.06 288 ALA A C 1
ATOM 2187 O O . ALA A 1 288 ? 2.562 12.219 -10.516 1.00 93.06 288 ALA A O 1
ATOM 2188 N N . GLU A 1 289 ? 2.504 10.496 -11.930 1.00 91.25 289 GLU A N 1
ATOM 2189 C CA . GLU A 1 289 ? 1.838 9.614 -10.968 1.00 91.25 289 GLU A CA 1
ATOM 2190 C C . GLU A 1 289 ? 2.770 9.199 -9.821 1.00 91.25 289 GLU A C 1
ATOM 2192 O O . GLU A 1 289 ? 2.340 9.170 -8.663 1.00 91.25 289 GLU A O 1
ATOM 2197 N N . CYS A 1 290 ? 4.052 8.946 -10.098 1.00 90.62 290 CYS A N 1
ATOM 2198 C CA . CYS A 1 290 ? 5.048 8.683 -9.059 1.00 90.62 290 CYS A CA 1
ATOM 2199 C C . CYS A 1 290 ? 5.244 9.884 -8.123 1.00 90.62 290 CYS A C 1
ATOM 2201 O O . CYS A 1 290 ? 5.414 9.693 -6.921 1.00 90.62 290 CYS A O 1
ATOM 2203 N N . GLU A 1 291 ? 5.167 11.122 -8.620 1.00 90.31 291 GLU A N 1
ATOM 2204 C CA . GLU A 1 291 ? 5.190 12.319 -7.772 1.00 90.31 291 GLU A CA 1
ATOM 2205 C C . GLU A 1 291 ? 4.009 12.354 -6.802 1.00 90.31 291 GLU A C 1
ATOM 2207 O O . GLU A 1 291 ? 4.204 12.606 -5.611 1.00 90.31 291 GLU A O 1
ATOM 2212 N N . LYS A 1 292 ? 2.794 12.035 -7.269 1.00 86.31 292 LYS A N 1
ATOM 2213 C CA . LYS A 1 292 ? 1.603 11.934 -6.403 1.00 86.31 292 LYS A CA 1
ATOM 2214 C C . LYS A 1 292 ? 1.789 10.858 -5.332 1.00 86.31 292 LYS A C 1
ATOM 2216 O O . LYS A 1 292 ? 1.452 11.073 -4.165 1.00 86.31 292 LYS A O 1
ATOM 2221 N N . VAL A 1 293 ? 2.353 9.709 -5.714 1.00 82.38 293 VAL A N 1
ATOM 2222 C CA . VAL A 1 293 ? 2.669 8.604 -4.795 1.00 82.38 293 VAL A CA 1
ATOM 2223 C C . VAL A 1 293 ? 3.711 9.030 -3.756 1.00 82.38 293 VAL A C 1
ATOM 2225 O O . VAL A 1 293 ? 3.491 8.828 -2.563 1.00 82.38 293 VAL A O 1
ATOM 2228 N N . ALA A 1 294 ? 4.799 9.674 -4.179 1.00 82.69 294 ALA A N 1
ATOM 2229 C CA . ALA A 1 294 ? 5.866 10.149 -3.299 1.00 82.69 294 ALA A CA 1
ATOM 2230 C C . ALA A 1 294 ? 5.408 11.274 -2.358 1.00 82.69 294 ALA A C 1
ATOM 2232 O O . ALA A 1 294 ? 5.878 11.362 -1.226 1.00 82.69 294 ALA A O 1
ATOM 2233 N N . ALA A 1 295 ? 4.498 12.134 -2.818 1.00 78.12 295 ALA A N 1
ATOM 2234 C CA . ALA A 1 295 ? 3.922 13.210 -2.019 1.00 78.12 295 ALA A CA 1
ATOM 2235 C C . ALA A 1 295 ? 2.820 12.725 -1.068 1.00 78.12 295 ALA A C 1
ATOM 2237 O O . ALA A 1 295 ? 2.404 13.490 -0.197 1.00 78.12 295 ALA A O 1
ATOM 2238 N N . ILE A 1 296 ? 2.318 11.492 -1.240 1.00 69.00 296 ILE A N 1
ATOM 2239 C CA . ILE A 1 296 ? 1.207 10.920 -0.453 1.00 69.00 296 ILE A CA 1
ATOM 2240 C C . ILE A 1 296 ? -0.076 11.772 -0.608 1.00 69.00 296 ILE A C 1
ATOM 2242 O O . ILE A 1 296 ? -1.032 11.703 0.166 1.00 69.00 296 ILE A O 1
ATOM 2246 N N . LYS A 1 297 ? -0.124 12.603 -1.651 1.00 63.88 297 LYS A N 1
ATOM 2247 C CA . LYS A 1 297 ? -1.166 13.598 -1.903 1.00 63.88 297 LYS A CA 1
ATOM 2248 C C . LYS A 1 297 ? -1.718 13.392 -3.309 1.00 63.88 297 LYS A C 1
ATOM 2250 O O . LYS A 1 297 ? -0.988 13.079 -4.239 1.00 63.88 297 LYS A O 1
ATOM 2255 N N . GLY A 1 298 ? -3.034 13.540 -3.453 1.00 57.84 298 GLY A N 1
ATOM 2256 C CA . GLY A 1 298 ? -3.713 13.515 -4.756 1.00 57.84 298 GLY A CA 1
ATOM 2257 C C . GLY A 1 298 ? -3.970 12.135 -5.382 1.00 57.84 298 GLY A C 1
ATOM 2258 O O . GLY A 1 298 ? -4.730 12.059 -6.339 1.00 57.84 298 GLY A O 1
ATOM 2259 N N . GLY A 1 299 ? -3.412 11.038 -4.853 1.00 66.44 299 GLY A N 1
ATOM 2260 C CA . GLY A 1 299 ? -3.657 9.681 -5.366 1.00 66.44 299 GLY A CA 1
ATOM 2261 C C . GLY A 1 299 ? -4.726 8.891 -4.593 1.00 66.44 299 GLY A C 1
ATOM 2262 O O . GLY A 1 299 ? -4.562 8.630 -3.397 1.00 66.44 299 GLY A O 1
ATOM 2263 N N . PHE A 1 300 ? -5.791 8.444 -5.270 1.00 73.56 300 PHE A N 1
ATOM 2264 C CA . PHE A 1 300 ? -6.775 7.483 -4.741 1.00 73.56 300 PHE A CA 1
ATOM 2265 C C . PHE A 1 300 ? -6.571 6.082 -5.334 1.00 73.56 300 PHE A C 1
ATOM 2267 O O . PHE A 1 300 ? -6.544 5.939 -6.555 1.00 73.56 300 PHE A O 1
ATOM 2274 N N . GLY A 1 301 ? -6.368 5.065 -4.492 1.00 78.69 301 GLY A N 1
ATOM 2275 C CA . GLY A 1 301 ? -6.011 3.713 -4.934 1.00 78.69 301 GLY A CA 1
ATOM 2276 C C . GLY A 1 301 ? -4.515 3.495 -5.208 1.00 78.69 301 GLY A C 1
ATOM 2277 O O . GLY A 1 301 ? -3.678 4.380 -4.993 1.00 78.69 301 GLY A O 1
ATOM 2278 N N . ARG A 1 302 ? -4.173 2.294 -5.684 1.00 84.19 302 ARG A N 1
ATOM 2279 C CA . ARG A 1 302 ? -2.808 1.855 -6.020 1.00 84.19 302 ARG A CA 1
ATOM 2280 C C . ARG A 1 302 ? -2.407 2.336 -7.418 1.00 84.19 302 ARG A C 1
ATOM 2282 O O . ARG A 1 302 ? -3.214 2.249 -8.334 1.00 84.19 302 ARG A O 1
ATOM 2289 N N . LEU A 1 303 ? -1.175 2.816 -7.591 1.00 88.62 303 LEU A N 1
ATOM 2290 C CA . LEU A 1 303 ? -0.629 3.096 -8.922 1.00 88.62 303 LEU A CA 1
ATOM 2291 C C . LEU A 1 303 ? -0.148 1.791 -9.562 1.00 88.62 303 LEU A C 1
ATOM 2293 O O . LEU A 1 303 ? 0.663 1.084 -8.966 1.00 88.62 303 LEU A O 1
ATOM 2297 N N . VAL A 1 304 ? -0.637 1.502 -10.763 1.00 91.19 304 VAL A N 1
ATOM 2298 C CA . VAL A 1 304 ? -0.253 0.353 -11.582 1.00 91.19 304 VAL A CA 1
ATOM 2299 C C . VAL A 1 304 ? 0.258 0.856 -12.929 1.00 91.19 304 VAL A C 1
ATOM 2301 O O . VAL A 1 304 ? -0.460 1.508 -13.680 1.00 91.19 304 VAL A O 1
ATOM 2304 N N . VAL A 1 305 ? 1.502 0.538 -13.251 1.00 92.88 305 VAL A N 1
ATOM 2305 C CA . VAL A 1 305 ? 2.105 0.783 -14.557 1.00 92.88 305 VAL A CA 1
ATOM 2306 C C . VAL A 1 305 ? 1.862 -0.435 -15.445 1.00 92.88 305 VAL A C 1
ATOM 2308 O O . VAL A 1 305 ? 2.221 -1.553 -15.073 1.00 92.88 305 VAL A O 1
ATOM 2311 N N . ARG A 1 306 ? 1.246 -0.242 -16.612 1.00 93.25 306 ARG A N 1
ATOM 2312 C CA . ARG A 1 306 ? 1.091 -1.283 -17.640 1.00 93.25 306 ARG A CA 1
ATOM 2313 C C . ARG A 1 306 ? 2.385 -1.364 -18.447 1.00 93.25 306 ARG A C 1
ATOM 2315 O O . ARG A 1 306 ? 2.803 -0.372 -19.032 1.00 93.25 306 ARG A O 1
ATOM 2322 N N . VAL A 1 307 ? 3.041 -2.518 -18.418 1.00 86.00 307 VAL A N 1
ATOM 2323 C CA . VAL A 1 307 ? 4.397 -2.727 -18.961 1.00 86.00 307 VAL A CA 1
ATOM 2324 C C . VAL A 1 307 ? 4.357 -3.279 -20.385 1.00 86.00 307 VAL A C 1
ATOM 2326 O O . VAL A 1 307 ? 5.203 -2.926 -21.203 1.00 86.00 307 VAL A O 1
ATOM 2329 N N . VAL A 1 308 ? 3.370 -4.125 -20.674 1.00 71.19 308 VAL A N 1
ATOM 2330 C CA . VAL A 1 308 ? 3.171 -4.755 -21.982 1.00 71.19 308 VAL A CA 1
ATOM 2331 C C . VAL A 1 308 ? 1.802 -4.332 -22.501 1.00 71.19 308 VAL A C 1
ATOM 2333 O O . VAL A 1 308 ? 0.800 -4.534 -21.810 1.00 71.19 308 VAL A O 1
ATOM 2336 N N . GLU A 1 309 ? 1.792 -3.740 -23.693 1.00 53.16 309 GLU A N 1
ATOM 2337 C CA . GLU A 1 309 ? 0.640 -3.739 -24.600 1.00 53.16 309 GLU A CA 1
ATOM 2338 C C . GLU A 1 309 ? 0.816 -4.884 -25.599 1.00 53.16 309 GLU A C 1
ATOM 2340 O O . GLU A 1 309 ? 1.964 -5.068 -26.072 1.00 53.16 309 GLU A O 1
#

Radius of gyration: 21.22 Å; chains: 1; bounding box: 47×49×61 Å

Organism: Verticillium alfalfae (strain VaMs.102 / ATCC MYA-4576 / FGSC 10136) (NCBI:txid526221)